Protein AF-A0A9N9KE37-F1 (afdb_monomer_lite)

Organism: NCBI:txid1348616

Secondary structure (DSSP, 8-state):
-HHHHHHHHHHHHHHHHHT-SHHHHHHHHHHHHHH-GGGGGGGHHHHHHHHHHHHHHHHS--TT-SS-----S------HHHHHHHHHHHHHHHHHTTTT-STHHHHHHHHHHHHHHH---HHHHHHHHHHHHHHHHS---S-S-HHHHHHHHHHGGGGGGSS-HHHHHHHHHHHHHHHH-GGGTTSHHHHHTHHHHHHHHT-S-HHHHHHHHHHHHHHS-S-HHHHHHIIIII---GGGTTS-THHHHHHHH-

Radius of gyration: 22.62 Å; chains: 1; bounding box: 58×34×72 Å

pLDDT: mean 82.01, std 14.4, range [28.33, 95.5]

Structure (mmCIF, N/CA/C/O backbone):
data_AF-A0A9N9KE37-F1
#
_entry.id   AF-A0A9N9KE37-F1
#
loop_
_atom_site.group_PDB
_atom_site.id
_atom_site.type_symbol
_atom_site.label_atom_id
_atom_site.label_alt_id
_atom_site.label_comp_id
_atom_site.label_asym_id
_atom_site.label_entity_id
_atom_site.label_seq_id
_atom_site.pdbx_PDB_ins_code
_atom_site.Cartn_x
_atom_site.Cartn_y
_atom_site.Cartn_z
_atom_site.occupancy
_atom_site.B_iso_or_equiv
_atom_site.auth_seq_id
_atom_site.auth_comp_id
_atom_site.auth_asym_id
_atom_site.auth_atom_id
_atom_site.pdbx_PDB_model_num
ATOM 1 N N . ILE A 1 1 ? -37.341 3.387 23.867 1.00 61.44 1 ILE A N 1
ATOM 2 C CA . ILE A 1 1 ? -36.258 3.224 22.863 1.00 61.44 1 ILE A CA 1
ATOM 3 C C . ILE A 1 1 ? -35.163 4.257 23.113 1.00 61.44 1 ILE A C 1
ATOM 5 O O . ILE A 1 1 ? -34.050 3.848 23.400 1.00 61.44 1 ILE A O 1
ATOM 9 N N . GLU A 1 2 ? -35.477 5.555 23.165 1.00 65.69 2 GLU A N 1
ATOM 10 C CA . GLU A 1 2 ? -34.488 6.617 23.452 1.00 65.69 2 GLU A CA 1
ATOM 11 C C . GLU A 1 2 ? -33.719 6.439 24.772 1.00 65.69 2 GLU A C 1
ATOM 13 O O . GLU A 1 2 ? -32.504 6.615 24.803 1.00 65.69 2 GLU A O 1
ATOM 18 N N . SER A 1 3 ? -34.382 6.010 25.854 1.00 72.19 3 SER A N 1
ATOM 19 C CA . SER A 1 3 ? -33.701 5.730 27.128 1.00 72.19 3 SER A CA 1
ATOM 20 C C . SER A 1 3 ? -32.689 4.586 27.021 1.00 72.19 3 SER A C 1
ATOM 22 O O . SER A 1 3 ? -31.648 4.638 27.664 1.00 72.19 3 SER A O 1
ATOM 24 N N . PHE A 1 4 ? -32.964 3.579 26.185 1.00 75.75 4 PHE A N 1
ATOM 25 C CA . PHE A 1 4 ? -32.043 2.466 25.956 1.00 75.75 4 PHE A CA 1
ATOM 26 C C . PHE A 1 4 ? -30.843 2.919 25.120 1.00 75.75 4 PHE A C 1
ATOM 28 O O . PHE A 1 4 ? -29.710 2.644 25.491 1.00 75.75 4 PHE A O 1
ATOM 35 N N . THR A 1 5 ? -31.071 3.699 24.057 1.00 74.69 5 THR A N 1
ATOM 36 C CA . THR A 1 5 ? -29.994 4.300 23.253 1.00 74.69 5 THR A CA 1
ATOM 37 C C . THR A 1 5 ? -29.091 5.202 24.095 1.00 74.69 5 THR A C 1
ATOM 39 O O . THR A 1 5 ? -27.874 5.159 23.945 1.00 74.69 5 THR A O 1
ATOM 42 N N . LYS A 1 6 ? -29.662 5.973 25.028 1.00 76.31 6 LYS A N 1
ATOM 43 C CA . LYS A 1 6 ? -28.891 6.814 25.951 1.00 76.31 6 LYS A CA 1
ATOM 44 C C . LYS A 1 6 ? -28.026 5.980 26.898 1.00 76.31 6 LYS A C 1
ATOM 46 O O . LYS A 1 6 ? -26.852 6.284 27.045 1.00 76.31 6 LYS A O 1
ATOM 51 N N . VAL A 1 7 ? -28.582 4.916 27.482 1.00 79.94 7 VAL A N 1
ATOM 52 C CA . VAL A 1 7 ? -27.834 3.989 28.350 1.00 79.94 7 VAL A CA 1
ATOM 53 C C . VAL A 1 7 ? -26.704 3.312 27.577 1.00 79.94 7 VAL A C 1
ATOM 55 O O . VAL A 1 7 ? -25.576 3.304 28.052 1.00 79.94 7 VAL A O 1
ATOM 58 N N . VAL A 1 8 ? -26.972 2.826 26.362 1.00 78.00 8 VAL A N 1
ATOM 59 C CA . VAL A 1 8 ? -25.958 2.230 25.478 1.00 78.00 8 VAL A CA 1
ATOM 60 C C . VAL A 1 8 ? -24.833 3.222 25.178 1.00 78.00 8 VAL A C 1
ATOM 62 O O . VAL A 1 8 ? -23.668 2.875 25.344 1.00 78.00 8 VAL A O 1
ATOM 65 N N . ASN A 1 9 ? -25.159 4.464 24.809 1.00 78.06 9 ASN A N 1
ATOM 66 C CA . ASN A 1 9 ? -24.163 5.507 24.555 1.00 78.06 9 ASN A CA 1
ATOM 67 C C . ASN A 1 9 ? -23.326 5.828 25.805 1.00 78.06 9 ASN A C 1
ATOM 69 O O . ASN A 1 9 ? -22.111 5.963 25.699 1.00 78.06 9 ASN A O 1
ATOM 73 N N . THR A 1 10 ? -23.944 5.900 26.989 1.00 79.25 10 THR A N 1
ATOM 74 C CA . THR A 1 10 ? -23.223 6.114 28.2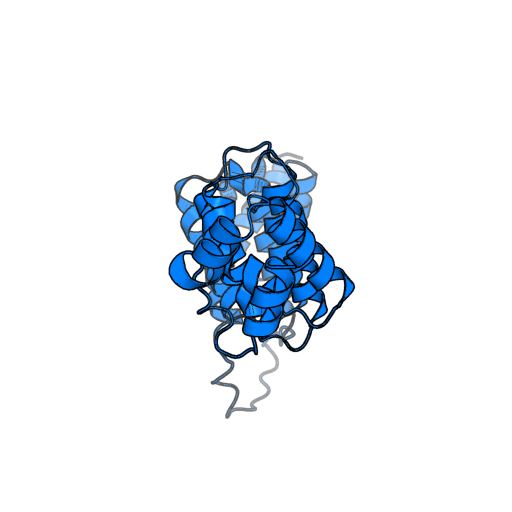54 1.00 79.25 10 THR A CA 1
ATOM 75 C C . THR A 1 10 ? -22.305 4.939 28.586 1.00 79.25 10 THR A C 1
ATOM 77 O O . THR A 1 10 ? -21.146 5.159 28.916 1.00 79.25 10 THR A O 1
ATOM 80 N N . THR A 1 11 ? -22.760 3.693 28.420 1.00 77.25 11 THR A N 1
ATOM 81 C CA . THR A 1 11 ? -21.925 2.499 28.639 1.00 77.25 11 THR A CA 1
ATOM 82 C C . THR A 1 11 ? -20.757 2.426 27.657 1.00 77.25 11 THR A C 1
ATOM 84 O O . THR A 1 11 ? -19.657 2.042 28.047 1.00 77.25 11 THR A O 1
ATOM 87 N N . ILE A 1 12 ? -20.963 2.814 26.395 1.00 77.38 12 ILE A N 1
ATOM 88 C CA . ILE A 1 12 ? -19.884 2.921 25.406 1.00 77.38 12 ILE A CA 1
ATOM 89 C C . ILE A 1 12 ? -18.874 3.979 25.851 1.00 77.38 12 ILE A C 1
ATOM 91 O O . ILE A 1 12 ? -17.682 3.694 25.888 1.00 77.38 12 ILE A O 1
ATOM 95 N N . GLN A 1 13 ? -19.338 5.169 26.233 1.00 79.12 13 GLN A N 1
ATOM 96 C CA . GLN A 1 13 ? -18.465 6.264 26.655 1.00 79.12 13 GLN A CA 1
ATOM 97 C C . GLN A 1 13 ? -17.641 5.895 27.894 1.00 79.12 13 GLN A C 1
ATOM 99 O O . GLN A 1 13 ? -16.423 6.060 27.901 1.00 79.12 13 GLN A O 1
ATOM 104 N N . GLU A 1 14 ? -18.286 5.329 28.914 1.00 76.12 14 GLU A N 1
ATOM 105 C CA . GLU A 1 14 ? -17.618 4.851 30.125 1.00 76.12 14 GLU A CA 1
ATOM 106 C C . GLU A 1 14 ? -16.655 3.698 29.821 1.00 76.12 14 GLU A C 1
ATOM 108 O O . GLU A 1 14 ? -15.564 3.645 30.383 1.00 76.12 14 GLU A O 1
ATOM 113 N N . GLY A 1 15 ? -17.020 2.784 28.921 1.00 73.75 15 GLY A N 1
ATOM 114 C CA . GLY A 1 15 ? -16.175 1.662 28.519 1.00 73.75 15 GLY A CA 1
ATOM 115 C C . GLY A 1 15 ? -14.927 2.090 27.742 1.00 73.75 15 GLY A C 1
ATOM 116 O O . GLY A 1 15 ? -13.841 1.564 27.991 1.00 73.75 15 GLY A O 1
ATOM 117 N N . LEU A 1 16 ? -15.063 3.075 26.849 1.00 75.38 16 LEU A N 1
ATOM 118 C CA . LEU A 1 16 ? -13.955 3.662 26.090 1.00 75.38 16 LEU A CA 1
ATOM 119 C C . LEU A 1 16 ? -13.007 4.453 26.998 1.00 75.38 16 LEU A C 1
ATOM 121 O O . LEU A 1 16 ? -11.794 4.284 26.902 1.00 75.38 16 LEU A O 1
ATOM 125 N N . GLN A 1 17 ? -13.543 5.258 27.921 1.00 74.56 17 GLN A N 1
ATOM 126 C CA . GLN A 1 17 ? -12.729 6.043 28.856 1.00 74.56 17 GLN A CA 1
ATOM 127 C C . GLN A 1 17 ? -12.021 5.167 29.894 1.00 74.56 17 GLN A C 1
ATOM 129 O O . GLN A 1 17 ? -10.833 5.348 30.155 1.00 74.56 17 GLN A O 1
ATOM 134 N N . ASN A 1 18 ? -12.725 4.186 30.464 1.00 73.00 18 ASN A N 1
ATOM 135 C CA . ASN A 1 18 ? -12.169 3.309 31.496 1.00 73.00 18 ASN A CA 1
ATOM 136 C C . ASN A 1 18 ? -11.340 2.152 30.923 1.00 73.00 18 ASN A C 1
ATOM 138 O O . ASN A 1 18 ? -10.729 1.407 31.689 1.00 73.00 18 ASN A O 1
ATOM 142 N N . MET A 1 19 ? -11.309 1.987 29.594 1.00 67.50 19 MET A N 1
ATOM 143 C CA . MET A 1 19 ? -10.567 0.933 28.891 1.00 67.50 19 MET A CA 1
ATOM 144 C C . MET A 1 19 ? -10.890 -0.475 29.415 1.00 67.50 19 MET A C 1
ATOM 146 O O . MET A 1 19 ? -10.035 -1.361 29.428 1.00 67.50 19 MET A O 1
ATOM 150 N N . ASN A 1 20 ? -12.126 -0.681 29.872 1.00 71.44 20 ASN A N 1
ATOM 151 C CA . ASN A 1 20 ? -12.561 -1.926 30.489 1.00 71.44 20 ASN A CA 1
ATOM 152 C C . ASN A 1 20 ? -13.491 -2.684 29.540 1.00 71.44 20 ASN A C 1
ATOM 154 O O . ASN A 1 20 ? -14.377 -2.095 28.927 1.00 71.44 20 ASN A O 1
ATOM 158 N N . ASN A 1 21 ? -13.286 -3.998 29.418 1.00 73.19 21 ASN A N 1
ATOM 159 C CA . ASN A 1 21 ? -14.055 -4.876 28.530 1.00 73.19 21 ASN A CA 1
ATOM 160 C C . ASN A 1 21 ? -14.197 -4.336 27.085 1.00 73.19 21 ASN A C 1
ATOM 162 O O . ASN A 1 21 ? -15.282 -4.336 26.499 1.00 73.19 21 ASN A O 1
ATOM 166 N N . LEU A 1 22 ? -13.080 -3.865 26.512 1.00 75.62 22 LEU A N 1
ATOM 167 C CA . LEU A 1 22 ? -13.030 -3.236 25.186 1.00 75.62 22 LEU A CA 1
ATOM 168 C C . LEU A 1 22 ? -13.686 -4.077 24.080 1.00 75.62 22 LEU A C 1
ATOM 170 O O . LEU A 1 22 ? -14.304 -3.515 23.186 1.00 75.62 22 LEU A O 1
ATOM 174 N N . TYR A 1 23 ? -13.623 -5.407 24.149 1.00 76.50 23 TYR A N 1
ATOM 175 C CA . TYR A 1 23 ? -14.285 -6.283 23.183 1.00 76.50 23 TYR A CA 1
ATOM 176 C C . TYR A 1 23 ? -15.808 -6.140 23.205 1.00 76.50 23 TYR A C 1
ATOM 178 O O . TYR A 1 23 ? -16.423 -5.975 22.151 1.00 76.50 23 TYR A O 1
ATOM 186 N N . ALA A 1 24 ? -16.427 -6.143 24.390 1.00 74.25 24 ALA A N 1
ATOM 187 C CA . ALA A 1 24 ? -17.868 -5.942 24.509 1.00 74.25 24 ALA A CA 1
ATOM 188 C C . ALA A 1 24 ? -18.274 -4.539 24.038 1.00 74.25 24 ALA A C 1
ATOM 190 O O . ALA A 1 24 ? -19.275 -4.393 23.337 1.00 74.25 24 ALA A O 1
ATOM 191 N N . VAL A 1 25 ? -17.464 -3.526 24.361 1.00 79.00 25 VAL A N 1
ATOM 192 C CA . VAL A 1 25 ? -17.678 -2.140 23.919 1.00 79.00 25 VAL A CA 1
ATOM 193 C C . VAL A 1 25 ? -17.579 -2.030 22.395 1.00 79.00 25 VAL A C 1
ATOM 195 O O . VAL A 1 25 ? -18.468 -1.454 21.776 1.00 79.00 25 VAL A O 1
ATOM 198 N N . MET A 1 26 ? -16.567 -2.636 21.767 1.00 77.69 26 MET A N 1
ATOM 199 C CA . MET A 1 26 ? -16.399 -2.648 20.307 1.00 77.69 26 MET A CA 1
ATOM 200 C C . MET A 1 26 ? -17.511 -3.420 19.594 1.00 77.69 26 MET A C 1
ATOM 202 O O . MET A 1 26 ? -18.003 -2.970 18.560 1.00 77.69 26 MET A O 1
ATOM 206 N N . MET A 1 27 ? -17.961 -4.549 20.146 1.00 75.25 27 MET A N 1
ATOM 207 C CA . MET A 1 27 ? -19.087 -5.308 19.591 1.00 75.25 27 MET A CA 1
ATOM 208 C C . MET A 1 27 ? -20.399 -4.527 19.679 1.00 75.25 27 MET A C 1
ATOM 210 O O . MET A 1 27 ? -21.170 -4.500 18.718 1.00 75.25 27 MET A O 1
ATOM 214 N N . LEU A 1 28 ? -20.633 -3.843 20.800 1.00 77.00 28 LEU A N 1
ATOM 215 C CA . LEU A 1 28 ? -21.785 -2.965 20.972 1.00 77.00 28 LEU A CA 1
ATOM 216 C C . LEU A 1 28 ? -21.724 -1.787 19.993 1.00 77.00 28 LEU A C 1
ATOM 218 O O . LEU A 1 28 ? -22.711 -1.490 19.328 1.00 77.00 28 LEU A O 1
ATOM 222 N N . LEU A 1 29 ? -20.552 -1.176 19.830 1.00 76.69 29 LEU A N 1
ATOM 223 C CA . LEU A 1 29 ? -20.319 -0.078 18.896 1.00 76.69 29 LEU A CA 1
ATOM 224 C C . LEU A 1 29 ? -20.520 -0.516 17.434 1.00 76.69 29 LEU A C 1
ATOM 226 O O . LEU A 1 29 ? -21.142 0.201 16.653 1.00 76.69 29 LEU A O 1
ATOM 230 N N . LYS A 1 30 ? -20.087 -1.728 17.070 1.00 77.38 30 LYS A N 1
ATOM 231 C CA . LYS A 1 30 ? -20.339 -2.334 15.752 1.00 77.38 30 LYS A CA 1
ATOM 232 C C . LYS A 1 30 ? -21.830 -2.578 15.504 1.00 77.38 30 LYS A C 1
ATOM 234 O O . LYS A 1 30 ? -22.309 -2.321 14.401 1.00 77.38 30 LYS A O 1
ATOM 239 N N . ALA A 1 31 ? -22.572 -3.024 16.518 1.00 76.88 31 ALA A N 1
ATOM 240 C CA . ALA A 1 31 ? -24.025 -3.189 16.436 1.00 76.88 31 ALA A CA 1
ATOM 241 C C . ALA A 1 31 ? -24.768 -1.842 16.350 1.00 76.88 31 ALA A C 1
ATOM 243 O O . ALA A 1 31 ? -25.756 -1.719 15.630 1.00 76.88 31 ALA A O 1
ATOM 244 N N . VAL A 1 32 ? -24.282 -0.807 17.041 1.00 74.25 32 VAL A N 1
ATOM 245 C CA . VAL A 1 32 ? -24.821 0.557 16.918 1.00 74.25 32 VAL A CA 1
ATOM 246 C C . VAL A 1 32 ? -24.507 1.140 15.537 1.00 74.25 32 VAL A C 1
ATOM 248 O O . VAL A 1 32 ? -25.372 1.792 14.961 1.00 74.25 32 VAL A O 1
ATOM 251 N N . CYS A 1 33 ? -23.334 0.846 14.963 1.00 70.94 33 CYS A N 1
ATOM 252 C CA . CYS A 1 33 ? -22.952 1.257 13.606 1.00 70.94 33 CYS A CA 1
ATOM 253 C C . CYS A 1 33 ? -23.934 0.758 12.549 1.00 70.94 33 CYS A C 1
ATOM 255 O O . CYS A 1 33 ? -24.387 1.528 11.703 1.00 70.94 33 CYS A O 1
ATOM 257 N N . SER A 1 34 ? -24.280 -0.532 12.609 1.00 73.00 34 SER A N 1
ATOM 258 C CA . SER A 1 34 ? -25.181 -1.145 11.632 1.00 73.00 34 SER A CA 1
ATOM 259 C C . SER A 1 34 ? -26.613 -0.619 11.737 1.00 73.00 34 SER A C 1
ATOM 261 O O . SER A 1 34 ? -27.328 -0.619 10.738 1.00 73.00 34 SER A O 1
ATOM 263 N N . ALA A 1 35 ? -27.024 -0.143 12.916 1.00 70.88 35 ALA A N 1
ATOM 264 C CA . ALA A 1 35 ? -28.355 0.409 13.147 1.00 70.88 35 ALA A CA 1
ATOM 265 C C . ALA A 1 35 ? -28.446 1.925 12.885 1.00 70.88 35 ALA A C 1
ATOM 267 O O . ALA A 1 35 ? -29.422 2.386 12.295 1.00 70.88 35 ALA A O 1
ATOM 268 N N . ILE A 1 36 ? -27.466 2.717 13.343 1.00 71.44 36 ILE A N 1
ATOM 269 C CA . ILE A 1 36 ? -27.466 4.189 13.271 1.00 71.44 36 ILE A CA 1
ATOM 270 C C . ILE A 1 36 ? -26.041 4.697 12.974 1.00 71.44 36 ILE A C 1
ATOM 272 O O . ILE A 1 36 ? -25.294 5.048 13.893 1.00 71.44 36 ILE A O 1
ATOM 276 N N . PRO A 1 37 ? -25.667 4.832 11.689 1.00 66.06 37 PRO A N 1
ATOM 277 C CA . PRO A 1 37 ? -24.292 5.146 11.305 1.00 66.06 37 PRO A CA 1
ATOM 278 C C . PRO A 1 37 ? -23.756 6.502 11.805 1.00 66.06 37 PRO A C 1
ATOM 280 O O . PRO A 1 37 ? -22.543 6.653 11.899 1.00 66.06 37 PRO A O 1
ATOM 283 N N . ARG A 1 38 ? -24.619 7.489 12.100 1.00 65.25 38 ARG A N 1
ATOM 284 C CA . ARG A 1 38 ? -24.224 8.851 12.536 1.00 65.25 38 ARG A CA 1
ATOM 285 C C . ARG A 1 38 ? -23.877 8.976 14.025 1.00 65.25 38 ARG A C 1
ATOM 287 O O . ARG A 1 38 ? -23.282 9.960 14.430 1.00 65.25 38 ARG A O 1
ATOM 294 N N . ASN A 1 39 ? -24.264 8.014 14.862 1.00 69.38 39 ASN A N 1
ATOM 295 C CA . ASN A 1 39 ? -24.042 8.108 16.315 1.00 69.38 39 ASN A CA 1
ATOM 296 C C . ASN A 1 39 ? -22.574 7.823 16.705 1.00 69.38 39 ASN A C 1
ATOM 298 O O . ASN A 1 39 ? -22.178 8.037 17.842 1.00 69.38 39 ASN A O 1
ATOM 302 N N . ILE A 1 40 ? -21.762 7.329 15.766 1.00 70.25 40 ILE A N 1
ATOM 303 C CA . ILE A 1 40 ? -20.360 6.971 16.015 1.00 70.25 40 ILE A CA 1
ATOM 304 C C . ILE A 1 40 ? -19.440 8.185 15.958 1.00 70.25 40 ILE A C 1
ATOM 306 O O . ILE A 1 40 ? -18.406 8.173 16.618 1.00 70.25 40 ILE A O 1
ATOM 310 N N . ASP A 1 41 ? -19.841 9.247 15.259 1.00 74.56 41 ASP A N 1
ATOM 311 C CA . ASP A 1 41 ? -19.023 10.445 15.050 1.00 74.56 41 ASP A CA 1
ATOM 312 C C . ASP A 1 41 ? -18.594 11.081 16.384 1.00 74.56 41 ASP A C 1
ATOM 314 O O . ASP A 1 41 ? -17.465 11.545 16.522 1.00 74.56 41 ASP A O 1
ATOM 318 N N . SER A 1 42 ? -19.460 11.015 17.404 1.00 77.50 42 SER A N 1
ATOM 319 C CA . SER A 1 42 ? -19.177 11.503 18.760 1.00 77.50 42 SER A CA 1
ATOM 320 C C . SER A 1 42 ? -18.166 10.664 19.543 1.00 77.50 42 SER A C 1
ATOM 322 O O . SER A 1 42 ? -17.642 11.165 20.527 1.00 77.50 42 SER A O 1
ATOM 324 N N . PHE A 1 43 ? -17.906 9.421 19.129 1.00 77.25 43 PHE A N 1
ATOM 325 C CA . PHE A 1 43 ? -16.984 8.490 19.791 1.00 77.25 43 PHE A CA 1
ATOM 326 C C . PHE A 1 43 ? -15.670 8.298 19.016 1.00 77.25 43 PHE A C 1
ATOM 328 O O . PHE A 1 43 ? -14.805 7.529 19.435 1.00 77.25 43 PHE A O 1
ATOM 335 N N . MET A 1 44 ? -15.512 8.941 17.853 1.00 79.81 44 MET A N 1
ATOM 336 C CA . MET A 1 44 ? -14.372 8.713 16.956 1.00 79.81 44 MET A CA 1
ATOM 337 C C . MET A 1 44 ? -13.030 9.072 17.590 1.00 79.81 44 MET A C 1
ATOM 339 O O . MET A 1 44 ? -12.049 8.361 17.377 1.00 79.81 44 MET A O 1
ATOM 343 N N . ALA A 1 45 ? -12.981 10.146 18.380 1.00 82.62 45 ALA A N 1
ATOM 344 C CA . ALA A 1 45 ? -11.761 10.556 19.066 1.00 82.62 45 ALA A CA 1
ATOM 345 C C . ALA A 1 45 ? -11.323 9.496 20.088 1.00 82.62 45 ALA A C 1
ATOM 347 O O . ALA A 1 45 ? -10.156 9.107 20.123 1.00 82.62 45 ALA A O 1
ATOM 348 N N . GLU A 1 46 ? -12.265 8.968 20.865 1.00 80.88 46 GLU A N 1
ATOM 349 C CA . GLU A 1 46 ? -12.021 7.927 21.858 1.00 80.88 46 GLU A CA 1
ATOM 350 C C . GLU A 1 46 ? -11.631 6.598 21.206 1.00 80.88 46 GLU A C 1
ATOM 352 O O . GLU A 1 46 ? -10.716 5.927 21.679 1.00 80.88 46 GLU A O 1
ATOM 357 N N . ILE A 1 47 ? -12.267 6.221 20.092 1.00 82.38 47 ILE A N 1
ATOM 358 C CA . ILE A 1 47 ? -11.892 5.010 19.347 1.00 82.38 47 ILE A CA 1
ATOM 359 C C . ILE A 1 47 ? -10.463 5.141 18.811 1.00 82.38 47 ILE A C 1
ATOM 361 O O . ILE A 1 47 ? -9.703 4.178 18.877 1.00 82.38 47 ILE A O 1
ATOM 365 N N . ILE A 1 48 ? -10.061 6.316 18.320 1.00 84.69 48 ILE A N 1
ATOM 366 C CA . ILE A 1 48 ? -8.692 6.541 17.834 1.00 84.69 48 ILE A CA 1
ATOM 367 C C . ILE A 1 48 ? -7.685 6.475 18.985 1.00 84.69 48 ILE A C 1
ATOM 369 O O . ILE A 1 48 ? -6.655 5.829 18.827 1.00 84.69 48 ILE A O 1
ATOM 373 N N . GLN A 1 49 ? -8.008 7.002 20.169 1.00 85.06 49 GLN A N 1
ATOM 374 C CA . GLN A 1 49 ? -7.170 6.813 21.364 1.00 85.06 49 GLN A CA 1
ATOM 375 C C . GLN A 1 49 ? -7.041 5.334 21.759 1.00 85.06 49 GLN A C 1
ATOM 377 O O . GLN A 1 49 ? -5.963 4.878 22.147 1.00 85.06 49 GLN A O 1
ATOM 382 N N . VAL A 1 50 ? -8.122 4.554 21.637 1.00 84.50 50 VAL A N 1
ATOM 383 C CA . VAL A 1 50 ? -8.075 3.096 21.829 1.00 84.50 50 VAL A CA 1
ATOM 384 C C . VAL A 1 50 ? -7.163 2.447 20.785 1.00 84.50 50 VAL A C 1
ATOM 386 O O . VAL A 1 50 ? -6.334 1.618 21.152 1.00 84.50 50 VAL A O 1
ATOM 389 N N . VAL A 1 51 ? -7.260 2.839 19.510 1.00 86.31 51 VAL A N 1
ATOM 390 C CA . VAL A 1 51 ? -6.381 2.348 18.433 1.00 86.31 51 VAL A CA 1
ATOM 391 C C . VAL A 1 51 ? -4.922 2.683 18.723 1.00 86.31 51 VAL A C 1
ATOM 393 O O . VAL A 1 51 ? -4.082 1.794 18.624 1.00 86.31 51 VAL A O 1
ATOM 396 N N . GLU A 1 52 ? -4.601 3.913 19.119 1.00 87.50 52 GLU A N 1
ATOM 397 C CA . GLU A 1 52 ? -3.238 4.328 19.473 1.00 87.50 52 GLU A CA 1
ATOM 398 C C . GLU A 1 52 ? -2.684 3.497 20.633 1.00 87.50 52 GLU A C 1
ATOM 400 O O . GLU A 1 52 ? -1.552 3.005 20.584 1.00 87.50 52 GLU A O 1
ATOM 405 N N . LYS A 1 53 ? -3.487 3.294 21.680 1.00 86.25 53 LYS A N 1
ATOM 406 C CA . LYS A 1 53 ? -3.083 2.501 22.842 1.00 86.25 53 LYS A CA 1
ATOM 407 C C . LYS A 1 53 ? -2.872 1.032 22.478 1.00 86.25 53 LYS A C 1
ATOM 409 O O . LYS A 1 53 ? -1.814 0.486 22.778 1.00 86.25 53 LYS A O 1
ATOM 414 N N . LEU A 1 54 ? -3.830 0.414 21.785 1.00 84.00 54 LEU A N 1
ATOM 415 C CA . LEU A 1 54 ? -3.735 -0.982 21.351 1.00 84.00 54 LEU A CA 1
ATOM 416 C C . LEU A 1 54 ? -2.598 -1.194 20.351 1.00 84.00 54 LEU A C 1
ATOM 418 O O . LEU A 1 54 ? -1.912 -2.206 20.429 1.00 84.00 54 LEU A O 1
ATOM 422 N N . THR A 1 55 ? -2.345 -0.232 19.464 1.00 85.69 55 THR A N 1
ATOM 423 C CA . THR A 1 55 ? -1.192 -0.257 18.555 1.00 85.69 55 THR A CA 1
ATOM 424 C C . THR A 1 55 ? 0.106 -0.315 19.354 1.00 85.69 55 THR A C 1
ATOM 426 O O . THR A 1 55 ? 0.945 -1.180 19.114 1.00 85.69 55 THR A O 1
ATOM 429 N N . ASN A 1 56 ? 0.255 0.540 20.368 1.00 85.88 56 ASN A N 1
ATOM 430 C CA . ASN A 1 56 ? 1.425 0.507 21.240 1.00 85.88 56 ASN A CA 1
ATOM 431 C C . ASN A 1 56 ? 1.539 -0.802 22.032 1.00 85.88 56 ASN A C 1
ATOM 433 O O . ASN A 1 56 ? 2.648 -1.290 22.229 1.00 85.88 56 ASN A O 1
ATOM 437 N N . ASP A 1 57 ? 0.430 -1.372 22.494 1.00 84.31 57 ASP A N 1
ATOM 438 C CA . ASP A 1 57 ? 0.445 -2.590 23.308 1.00 84.31 57 ASP A CA 1
ATOM 439 C C . ASP A 1 57 ? 0.708 -3.856 22.477 1.00 84.31 57 ASP A C 1
ATOM 441 O O . ASP A 1 57 ? 1.430 -4.735 22.939 1.00 84.31 57 ASP A O 1
ATOM 445 N N . VAL A 1 58 ? 0.207 -3.928 21.239 1.00 81.94 58 VAL A N 1
ATOM 446 C CA . VAL A 1 58 ? 0.478 -5.031 20.296 1.00 81.94 58 VAL A CA 1
ATOM 447 C C . VAL A 1 58 ? 1.910 -4.968 19.754 1.00 81.94 58 VAL A C 1
ATOM 449 O O . VAL A 1 58 ? 2.532 -6.004 19.527 1.00 81.94 58 VAL A O 1
ATOM 452 N N . LEU A 1 59 ? 2.458 -3.764 19.556 1.00 82.75 59 LEU A N 1
ATOM 453 C CA . LEU A 1 59 ? 3.805 -3.577 19.007 1.00 82.75 59 LEU A CA 1
ATOM 454 C C . LEU A 1 59 ? 4.922 -3.601 20.055 1.00 82.75 59 LEU A C 1
ATOM 456 O O . LEU A 1 59 ? 6.087 -3.780 19.691 1.00 82.75 59 LEU A O 1
ATOM 460 N N . LYS A 1 60 ? 4.614 -3.412 21.344 1.00 80.31 60 LYS A N 1
ATOM 461 C CA . LYS A 1 60 ? 5.598 -3.626 22.410 1.00 80.31 60 LYS A CA 1
ATOM 462 C C . LYS A 1 60 ? 5.929 -5.118 22.447 1.00 80.31 60 LYS A C 1
ATOM 464 O O . LYS A 1 60 ? 5.048 -5.924 22.744 1.00 80.31 60 LYS A O 1
ATOM 469 N N . PRO A 1 61 ? 7.186 -5.516 22.186 1.00 55.94 61 PRO A N 1
ATOM 470 C CA . PRO A 1 61 ? 7.565 -6.900 22.389 1.00 55.94 61 PRO A CA 1
ATOM 471 C C . PRO A 1 61 ? 7.320 -7.238 23.863 1.00 55.94 61 PRO A C 1
ATOM 473 O O . PRO A 1 61 ? 7.630 -6.430 24.740 1.00 55.94 61 PRO A O 1
ATOM 476 N N . LEU A 1 62 ? 6.759 -8.420 24.124 1.00 52.44 62 LEU A N 1
ATOM 477 C CA . LEU A 1 62 ? 6.608 -9.033 25.448 1.00 52.44 62 LEU A CA 1
ATOM 478 C C . LEU A 1 62 ? 7.991 -9.240 26.108 1.00 52.44 62 LEU A C 1
ATOM 480 O O . LEU A 1 62 ? 8.436 -10.361 26.315 1.00 52.44 62 LEU A O 1
ATOM 484 N N . GLN A 1 63 ? 8.712 -8.167 26.429 1.00 39.91 63 GLN A N 1
ATOM 485 C CA . GLN A 1 63 ? 10.008 -8.209 27.111 1.00 39.91 63 GLN A CA 1
ATOM 486 C C . GLN A 1 63 ? 9.863 -8.380 28.630 1.00 39.91 63 GLN A C 1
ATOM 488 O O . GLN A 1 63 ? 10.862 -8.543 29.316 1.00 39.91 63 GLN A O 1
ATOM 493 N N . ASN A 1 64 ? 8.632 -8.449 29.151 1.00 36.28 64 ASN A N 1
ATOM 494 C CA . ASN A 1 64 ? 8.354 -8.682 30.571 1.00 36.28 64 ASN A CA 1
ATOM 495 C C . ASN A 1 64 ? 7.631 -10.018 30.832 1.00 36.28 64 ASN A C 1
ATOM 497 O O . ASN A 1 64 ? 6.834 -10.118 31.759 1.00 36.28 64 ASN A O 1
ATOM 501 N N . ALA A 1 65 ? 7.903 -11.056 30.033 1.00 39.31 65 ALA A N 1
ATOM 502 C CA . ALA A 1 65 ? 7.471 -12.430 30.324 1.00 39.31 65 ALA A CA 1
ATOM 503 C C . ALA A 1 65 ? 8.571 -13.272 31.004 1.00 39.31 65 ALA A C 1
ATOM 505 O O . ALA A 1 65 ? 8.570 -14.499 30.926 1.00 39.31 65 ALA A O 1
ATOM 506 N N . SER A 1 66 ? 9.512 -12.627 31.695 1.00 37.91 66 SER A N 1
ATOM 507 C CA . SER A 1 66 ? 10.432 -13.286 32.619 1.00 37.91 66 SER A CA 1
ATOM 508 C C . SER A 1 66 ? 10.135 -12.841 34.049 1.00 37.91 66 SER A C 1
ATOM 510 O O . SER A 1 66 ? 10.189 -11.657 34.370 1.00 37.91 66 SER A O 1
ATOM 512 N N . THR A 1 67 ? 9.850 -13.840 34.890 1.00 35.09 67 THR A N 1
ATOM 513 C CA . THR A 1 67 ? 9.749 -13.816 36.360 1.00 35.09 67 THR A CA 1
ATOM 514 C C . THR A 1 67 ? 8.553 -13.085 36.978 1.00 35.09 67 THR A C 1
ATOM 516 O O . THR A 1 67 ? 8.657 -11.945 37.409 1.00 35.09 67 THR A O 1
ATOM 519 N N . ASN A 1 68 ? 7.420 -13.790 37.095 1.00 28.33 68 ASN A N 1
ATOM 520 C CA . ASN A 1 68 ? 6.820 -14.139 38.394 1.00 28.33 68 ASN A CA 1
ATOM 521 C C . ASN A 1 68 ? 5.521 -14.931 38.185 1.00 28.33 68 ASN A C 1
ATOM 523 O O . ASN A 1 68 ? 4.442 -14.373 38.007 1.00 28.33 68 ASN A O 1
ATOM 527 N N . ILE A 1 69 ? 5.638 -16.260 38.236 1.00 36.53 69 ILE A N 1
ATOM 528 C CA . ILE A 1 69 ? 4.496 -17.152 38.435 1.00 36.53 69 ILE A CA 1
ATOM 529 C C . ILE A 1 69 ? 4.080 -17.001 39.900 1.00 36.53 69 ILE A C 1
ATOM 531 O O . ILE A 1 69 ? 4.654 -17.623 40.789 1.00 36.53 69 ILE A O 1
ATOM 535 N N . ILE A 1 70 ? 3.086 -16.155 40.148 1.00 31.61 70 ILE A N 1
ATOM 536 C CA . ILE A 1 70 ? 2.219 -16.257 41.321 1.00 31.61 70 ILE A CA 1
ATOM 537 C C . ILE A 1 70 ? 0.797 -16.317 40.758 1.00 31.61 70 ILE A C 1
ATOM 539 O O . ILE A 1 70 ? 0.350 -15.333 40.168 1.00 31.61 70 ILE A O 1
ATOM 543 N N . PRO A 1 71 ? 0.079 -17.447 40.877 1.00 35.53 71 PRO A N 1
ATOM 544 C CA . PRO A 1 71 ? -1.301 -17.527 40.431 1.00 35.53 71 PRO A CA 1
ATOM 545 C C . PRO A 1 71 ? -2.183 -16.790 41.444 1.00 35.53 71 PRO A C 1
ATOM 547 O O . PRO A 1 71 ? -2.657 -17.369 42.419 1.00 35.53 71 PRO A O 1
ATOM 550 N N . THR A 1 72 ? -2.395 -15.490 41.242 1.00 30.59 72 THR A N 1
ATOM 551 C CA . THR A 1 72 ? -3.496 -14.771 41.885 1.00 30.59 72 THR A CA 1
ATOM 552 C C . THR A 1 72 ? -4.763 -14.985 41.056 1.00 30.59 72 THR A C 1
ATOM 554 O O . THR A 1 72 ? -4.864 -14.601 39.895 1.00 30.59 72 THR A O 1
ATOM 557 N N . LEU A 1 73 ? -5.739 -15.640 41.682 1.00 39.62 73 LEU A N 1
ATOM 558 C CA . LEU A 1 73 ? -7.035 -16.091 41.156 1.00 39.62 73 LEU A CA 1
ATOM 559 C C . LEU A 1 73 ? -8.012 -14.971 40.723 1.00 39.62 73 LEU A C 1
ATOM 561 O O . LEU A 1 73 ? -9.213 -15.187 40.749 1.00 39.62 73 LEU A O 1
ATOM 565 N N . ASN A 1 74 ? -7.543 -13.785 40.322 1.00 36.00 74 ASN A N 1
ATOM 566 C CA . ASN A 1 74 ? -8.402 -12.664 39.905 1.00 36.00 74 ASN A CA 1
ATOM 567 C C . ASN A 1 74 ? -7.719 -11.736 38.881 1.00 36.00 74 ASN A C 1
ATOM 569 O O . ASN A 1 74 ? -7.736 -10.514 39.006 1.00 36.00 74 ASN A O 1
ATOM 573 N N . GLY A 1 75 ? -7.108 -12.311 37.849 1.00 33.84 75 GLY A N 1
ATOM 574 C CA . GLY A 1 75 ? -6.660 -11.568 36.674 1.00 33.84 75 GLY A CA 1
ATOM 575 C C . GLY A 1 75 ? -7.142 -12.302 35.440 1.00 33.84 75 GLY A C 1
ATOM 576 O O . GLY A 1 75 ? -6.716 -13.427 35.204 1.00 33.84 75 GLY A O 1
ATOM 577 N N . SER A 1 76 ? -8.059 -11.706 34.681 1.00 37.69 76 SER A N 1
ATOM 578 C CA . SER A 1 76 ? -8.468 -12.227 33.380 1.00 37.69 76 SER A CA 1
ATOM 579 C C . SER A 1 76 ? -7.222 -12.403 32.512 1.00 37.69 76 SER A C 1
ATOM 581 O O . SER A 1 76 ? -6.682 -11.420 32.004 1.00 37.69 76 SER A O 1
ATOM 583 N N . THR A 1 77 ? -6.759 -13.641 32.356 1.00 40.84 77 THR A N 1
ATOM 584 C CA . THR A 1 77 ? -5.816 -14.048 31.317 1.00 40.84 77 THR A CA 1
ATOM 585 C C . THR A 1 77 ? -6.517 -13.841 29.981 1.00 40.84 77 THR A C 1
ATOM 587 O O . THR A 1 77 ? -7.128 -14.751 29.426 1.00 40.84 77 THR A O 1
ATOM 590 N N . GLN A 1 78 ? -6.525 -12.594 29.507 1.00 52.75 78 GLN A N 1
ATOM 591 C CA . GLN A 1 78 ? -6.999 -12.276 28.172 1.00 52.75 78 GLN A CA 1
ATOM 592 C C . GLN A 1 78 ? -6.097 -13.033 27.190 1.00 52.75 78 GLN A C 1
ATOM 594 O O . GLN A 1 78 ? -4.872 -12.950 27.320 1.00 52.75 78 GLN A O 1
ATOM 599 N N . PRO A 1 79 ? -6.668 -13.831 26.271 1.00 53.06 79 PRO A N 1
ATOM 600 C CA . PRO A 1 79 ? -5.871 -14.570 25.306 1.00 53.06 79 PRO A CA 1
ATOM 601 C C . PRO A 1 79 ? -5.022 -13.589 24.481 1.00 53.06 79 PRO A C 1
ATOM 603 O O . PRO A 1 79 ? -5.453 -12.452 24.277 1.00 53.06 79 PRO A O 1
ATOM 606 N N . PRO A 1 80 ? -3.834 -13.996 24.001 1.00 53.19 80 PRO A N 1
ATOM 607 C CA . PRO A 1 80 ? -2.951 -13.130 23.210 1.00 53.19 80 PRO A CA 1
ATOM 608 C C . PRO A 1 80 ? -3.663 -12.497 21.996 1.00 53.19 80 PRO A C 1
ATOM 610 O O . PRO A 1 80 ? -3.376 -11.356 21.647 1.00 53.19 80 PRO A O 1
ATOM 613 N N . ASP A 1 81 ? -4.677 -13.172 21.450 1.00 65.38 81 ASP A N 1
ATOM 614 C CA . ASP A 1 81 ? -5.481 -12.721 20.304 1.00 65.38 81 ASP A CA 1
ATOM 615 C C . ASP A 1 81 ? -6.577 -11.696 20.667 1.00 65.38 81 ASP A C 1
ATOM 617 O O . ASP A 1 81 ? -7.237 -11.119 19.796 1.00 65.38 81 ASP A O 1
ATOM 621 N N . TYR A 1 82 ? -6.810 -11.439 21.959 1.00 79.12 82 TYR A N 1
ATOM 622 C CA . TYR A 1 82 ? -7.849 -10.513 22.414 1.00 79.12 82 TYR A CA 1
ATOM 623 C C . TYR A 1 82 ? -7.547 -9.075 21.978 1.00 79.12 82 TYR A C 1
ATOM 625 O O . TYR A 1 82 ? -8.394 -8.419 21.380 1.00 79.12 82 TYR A O 1
ATOM 633 N N . ASN A 1 83 ? -6.328 -8.585 22.215 1.00 80.25 83 ASN A N 1
ATOM 634 C CA . ASN A 1 83 ? -5.973 -7.208 21.862 1.00 80.25 83 ASN A CA 1
ATOM 635 C C . ASN A 1 83 ? -5.932 -7.001 20.344 1.00 80.25 83 ASN A C 1
ATOM 637 O O . ASN A 1 83 ? -6.416 -5.978 19.861 1.00 80.25 83 ASN A O 1
ATOM 641 N N . THR A 1 84 ? -5.434 -7.985 19.589 1.00 84.31 84 THR A N 1
ATOM 642 C CA . THR A 1 84 ? -5.421 -7.942 18.121 1.00 84.31 84 THR A CA 1
ATOM 643 C C . THR A 1 84 ? -6.835 -7.939 17.545 1.00 84.31 84 THR A C 1
ATOM 645 O O . THR A 1 84 ? -7.143 -7.106 16.696 1.00 84.31 84 THR A O 1
ATOM 648 N N . SER A 1 85 ? -7.731 -8.805 18.025 1.00 84.62 85 SER A N 1
ATOM 649 C CA . SER A 1 85 ? -9.116 -8.855 17.528 1.00 84.62 85 SER A CA 1
ATOM 650 C C . SER A 1 85 ? -9.901 -7.576 17.838 1.00 84.62 85 SER A C 1
ATOM 652 O O . SER A 1 85 ? -10.640 -7.074 16.986 1.00 84.62 85 SER A O 1
ATOM 654 N N . VAL A 1 86 ? -9.705 -6.992 19.025 1.00 84.81 86 VAL A N 1
ATOM 655 C CA . VAL A 1 86 ? -10.274 -5.683 19.384 1.00 84.81 86 VAL A CA 1
ATOM 656 C C . VAL A 1 86 ? -9.698 -4.578 18.498 1.00 84.81 86 VAL A C 1
ATOM 658 O O . VAL A 1 86 ? -10.461 -3.746 18.004 1.00 84.81 86 VAL A O 1
ATOM 661 N N . LEU A 1 87 ? -8.387 -4.590 18.242 1.00 87.69 87 LEU A N 1
ATOM 662 C CA . LEU A 1 87 ? -7.730 -3.634 17.352 1.00 87.69 87 LEU A CA 1
ATOM 663 C C . LEU A 1 87 ? -8.284 -3.731 15.926 1.00 87.69 87 LEU A C 1
ATOM 665 O O . LEU A 1 87 ? -8.662 -2.710 15.363 1.00 87.69 87 LEU A O 1
ATOM 669 N N . ILE A 1 88 ? -8.416 -4.935 15.365 1.00 89.81 88 ILE A N 1
ATOM 670 C CA . ILE A 1 88 ? -9.012 -5.167 14.039 1.00 89.81 88 ILE A CA 1
ATOM 671 C C . ILE A 1 88 ? -10.416 -4.556 13.961 1.00 89.81 88 ILE A C 1
ATOM 673 O O . ILE A 1 88 ? -10.727 -3.837 13.009 1.00 89.81 88 ILE A O 1
ATOM 677 N N . MET A 1 89 ? -11.259 -4.789 14.972 1.00 85.69 89 MET A N 1
ATOM 678 C CA . MET A 1 89 ? -12.602 -4.203 15.015 1.00 85.69 89 MET A CA 1
ATOM 679 C C . MET A 1 89 ? -12.568 -2.674 15.091 1.00 85.69 89 MET A C 1
ATOM 681 O O . MET A 1 89 ? -13.320 -2.015 14.370 1.00 85.69 89 MET A O 1
ATOM 685 N N . ALA A 1 90 ? -11.687 -2.108 15.918 1.00 86.94 90 ALA A N 1
ATOM 686 C CA . ALA A 1 90 ? -11.527 -0.663 16.042 1.00 86.94 90 ALA A CA 1
ATOM 687 C C . ALA A 1 90 ? -11.053 -0.032 14.720 1.00 86.94 90 ALA A C 1
ATOM 689 O O . ALA A 1 90 ? -11.638 0.950 14.266 1.00 86.94 90 ALA A O 1
ATOM 690 N N . LEU A 1 91 ? -10.069 -0.638 14.043 1.00 90.31 91 LEU A N 1
ATOM 691 C CA . LEU A 1 91 ? -9.580 -0.188 12.736 1.00 90.31 91 LEU A CA 1
ATOM 692 C C . LEU A 1 91 ? -10.689 -0.192 11.678 1.00 90.31 91 LEU A C 1
ATOM 694 O O . LEU A 1 91 ? -10.841 0.788 10.951 1.00 90.31 91 LEU A O 1
ATOM 698 N N . GLN A 1 92 ? -11.493 -1.259 11.611 1.00 89.06 92 GLN A N 1
ATOM 699 C CA . GLN A 1 92 ? -12.622 -1.356 10.676 1.00 89.06 92 GLN A CA 1
ATOM 700 C C . GLN A 1 92 ? -13.681 -0.278 10.931 1.00 89.06 92 GLN A C 1
ATOM 702 O O . GLN A 1 92 ? -14.238 0.275 9.979 1.00 89.06 92 GLN A O 1
ATOM 707 N N . LEU A 1 93 ? -13.954 0.042 12.199 1.00 85.50 93 LEU A N 1
ATOM 708 C CA . LEU A 1 93 ? -14.885 1.112 12.541 1.00 85.50 93 LEU A CA 1
ATOM 709 C C . LEU A 1 93 ? -14.352 2.476 12.122 1.00 85.50 93 LEU A C 1
ATOM 711 O O . LEU A 1 93 ? -15.069 3.217 11.450 1.00 85.50 93 LEU A O 1
ATOM 715 N N . VAL A 1 94 ? -13.096 2.787 12.450 1.00 86.31 94 VAL A N 1
ATOM 716 C CA . VAL A 1 94 ? -12.503 4.074 12.068 1.00 86.31 94 VAL A CA 1
ATOM 717 C C . VAL A 1 94 ? -12.440 4.2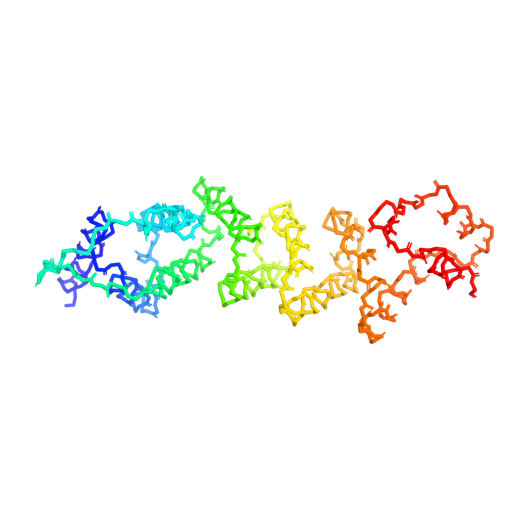12 10.545 1.00 86.31 94 VAL A C 1
ATOM 719 O O . VAL A 1 94 ? -12.773 5.264 10.001 1.00 86.31 94 VAL A O 1
ATOM 722 N N . ASN A 1 95 ? -12.122 3.122 9.840 1.00 88.50 95 ASN A N 1
ATOM 723 C CA . ASN A 1 95 ? -12.113 3.067 8.380 1.00 88.50 95 ASN A CA 1
ATOM 724 C C . ASN A 1 95 ? -13.457 3.459 7.752 1.00 88.50 95 ASN A C 1
ATOM 726 O O . ASN A 1 95 ? -13.480 4.151 6.738 1.00 88.50 95 ASN A O 1
ATOM 730 N N . SER A 1 96 ? -14.576 3.044 8.354 1.00 85.75 96 SER A N 1
ATOM 731 C CA . SER A 1 96 ? -15.918 3.355 7.836 1.00 85.75 96 SER A CA 1
ATOM 732 C C . SER A 1 96 ? -16.239 4.854 7.824 1.00 85.75 96 SER A C 1
ATOM 734 O O . SER A 1 96 ? -17.121 5.287 7.087 1.00 85.75 96 SER A O 1
ATOM 736 N N . ARG A 1 97 ? -15.501 5.642 8.615 1.00 83.00 97 ARG A N 1
ATOM 737 C CA . ARG A 1 97 ? -15.696 7.081 8.816 1.00 83.00 97 ARG A CA 1
ATOM 738 C C . ARG A 1 97 ? -14.495 7.922 8.415 1.00 83.00 97 ARG A C 1
ATOM 740 O O . ARG A 1 97 ? -14.475 9.116 8.683 1.00 83.00 97 ARG A O 1
ATOM 747 N N . ILE A 1 98 ? -13.502 7.342 7.743 1.00 83.56 98 ILE A N 1
ATOM 748 C CA . ILE A 1 98 ? -12.239 8.041 7.479 1.00 83.56 98 ILE A CA 1
ATOM 749 C C . ILE A 1 98 ? -12.395 9.321 6.645 1.00 83.56 98 ILE A C 1
ATOM 751 O O . ILE A 1 98 ? -11.585 10.237 6.772 1.00 83.56 98 ILE A O 1
ATOM 755 N N . CYS A 1 99 ? -13.451 9.405 5.834 1.00 82.31 99 CYS A N 1
ATOM 756 C CA . CYS A 1 99 ? -13.755 10.580 5.018 1.00 82.31 99 CYS A CA 1
ATOM 757 C C . CYS A 1 99 ? -14.285 11.757 5.844 1.00 82.31 99 CYS A C 1
ATOM 759 O O . CYS A 1 99 ? -14.059 12.907 5.477 1.00 82.31 99 CYS A O 1
ATOM 761 N N . ASP A 1 100 ? -14.936 11.457 6.969 1.00 81.88 100 ASP A N 1
ATOM 762 C CA . ASP A 1 100 ? -15.525 12.430 7.890 1.00 81.88 100 ASP A CA 1
ATOM 763 C C . ASP A 1 100 ? -14.500 12.902 8.948 1.00 81.88 100 ASP A C 1
ATOM 765 O O . ASP A 1 100 ? -14.764 13.819 9.728 1.00 81.88 100 ASP A O 1
ATOM 769 N N . LEU A 1 101 ? -13.309 12.286 8.985 1.00 81.50 101 LEU A N 1
ATOM 770 C CA . LEU A 1 101 ? -12.246 12.630 9.925 1.00 81.50 101 LEU A CA 1
ATOM 771 C C . LEU A 1 101 ? -11.415 13.827 9.446 1.00 81.50 101 LEU A C 1
ATOM 773 O O . LEU A 1 101 ? -10.803 13.797 8.374 1.00 81.50 101 LEU A O 1
ATOM 777 N N . ASN A 1 102 ? -11.315 14.831 10.319 1.00 79.44 102 ASN A N 1
ATOM 778 C CA . ASN A 1 102 ? -10.421 15.981 10.172 1.00 79.44 102 ASN A CA 1
ATOM 779 C C . ASN A 1 102 ? -9.078 15.716 10.883 1.00 79.44 102 ASN A C 1
ATOM 781 O O . ASN A 1 102 ? -8.320 14.837 10.479 1.00 79.44 102 ASN A O 1
ATOM 785 N N . GLU A 1 103 ? -8.792 16.426 11.977 1.00 77.94 103 GLU A N 1
ATOM 786 C CA . GLU A 1 103 ? -7.532 16.337 12.731 1.00 77.94 103 GLU A CA 1
ATOM 787 C C . GLU A 1 103 ? -7.112 14.921 13.176 1.00 77.94 103 GLU A C 1
ATOM 789 O O . GLU A 1 103 ? -5.942 14.573 12.984 1.00 77.94 103 GLU A O 1
ATOM 794 N N . PRO A 1 104 ? -7.999 14.045 13.696 1.00 81.88 104 PRO A N 1
ATOM 795 C CA . PRO A 1 104 ? -7.556 12.752 14.218 1.00 81.88 104 PRO A CA 1
ATOM 796 C C . PRO A 1 104 ? -7.223 11.735 13.108 1.00 81.88 104 PRO A C 1
ATOM 798 O O . PRO A 1 104 ? -6.697 10.657 13.387 1.00 81.88 104 PRO A O 1
ATOM 801 N N . ARG A 1 105 ? -7.465 12.074 11.832 1.00 88.00 105 ARG A N 1
ATOM 802 C CA . ARG A 1 105 ? -7.119 11.221 10.686 1.00 88.00 105 ARG A CA 1
ATOM 803 C C . ARG A 1 105 ? -5.617 10.968 10.594 1.00 88.00 105 ARG A C 1
ATOM 805 O O . ARG A 1 105 ? -5.208 9.843 10.326 1.00 88.00 105 ARG A O 1
ATOM 812 N N . SER A 1 106 ? -4.801 11.996 10.830 1.00 87.50 106 SER A N 1
ATOM 813 C CA . SER A 1 106 ? -3.340 11.883 10.729 1.00 87.50 106 SER A CA 1
ATOM 814 C C . SER A 1 106 ? -2.788 10.870 11.738 1.00 87.50 106 SER A C 1
ATOM 816 O O . SER A 1 106 ? -2.018 9.982 11.375 1.00 87.50 106 SER A O 1
ATOM 818 N N . ALA A 1 107 ? -3.274 10.929 12.982 1.00 88.06 107 ALA A N 1
ATOM 819 C CA . ALA A 1 107 ? -2.922 9.981 14.036 1.00 88.06 107 ALA A CA 1
ATOM 820 C C . ALA A 1 107 ? -3.311 8.536 13.678 1.00 88.06 107 ALA A C 1
ATOM 822 O O . ALA A 1 107 ? -2.513 7.609 13.827 1.00 88.06 107 ALA A O 1
ATOM 823 N N . PHE A 1 108 ? -4.507 8.346 13.115 1.00 90.75 108 PHE A N 1
ATOM 824 C CA . PHE A 1 108 ? -4.955 7.038 12.647 1.00 90.75 108 PHE A CA 1
ATOM 825 C C . PHE A 1 108 ? -4.077 6.477 11.516 1.00 90.75 108 PHE A C 1
ATOM 827 O O . PHE A 1 108 ? -3.654 5.322 11.571 1.00 90.75 108 PHE A O 1
ATOM 834 N N . LEU A 1 109 ? -3.751 7.288 10.504 1.00 91.38 109 LEU A N 1
ATOM 835 C CA . LEU A 1 109 ? -2.885 6.875 9.392 1.00 91.38 109 LEU A CA 1
ATOM 836 C C . LEU A 1 109 ? -1.447 6.584 9.853 1.00 91.38 109 LEU A C 1
ATOM 838 O O . LEU A 1 109 ? -0.803 5.669 9.328 1.00 91.38 109 LEU A O 1
ATOM 842 N N . ALA A 1 110 ? -0.956 7.318 10.854 1.00 91.62 110 ALA A N 1
ATOM 843 C CA . ALA A 1 110 ? 0.325 7.044 11.496 1.00 91.62 110 ALA A CA 1
ATOM 844 C C . ALA A 1 110 ? 0.310 5.688 12.221 1.00 91.62 110 ALA A C 1
ATOM 846 O O . ALA A 1 110 ? 1.246 4.905 12.055 1.00 91.62 110 ALA A O 1
ATOM 847 N N . CYS A 1 111 ? -0.771 5.359 12.939 1.00 92.38 111 CYS A N 1
ATOM 848 C CA . CYS A 1 111 ? -0.941 4.039 13.556 1.00 92.38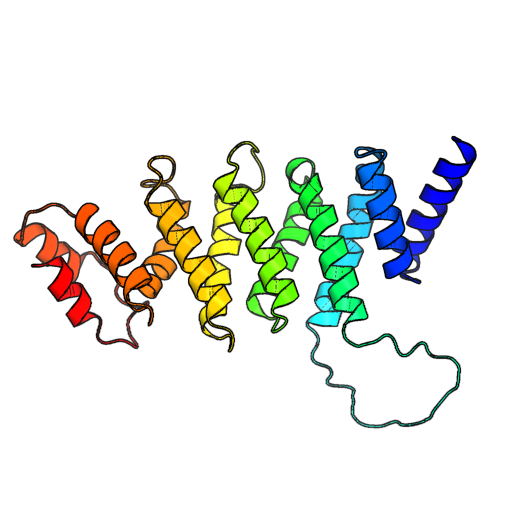 111 CYS A CA 1
ATOM 849 C C . CYS A 1 111 ? -0.947 2.923 12.508 1.00 92.38 111 CYS A C 1
ATOM 851 O O . CYS A 1 111 ? -0.235 1.935 12.664 1.00 92.38 111 CYS A O 1
ATOM 853 N N . LEU A 1 112 ? -1.689 3.087 11.406 1.00 93.12 112 LEU A N 1
ATOM 854 C CA . LEU A 1 112 ? -1.703 2.102 10.318 1.00 93.12 112 LEU A CA 1
ATOM 855 C C . LEU A 1 112 ? -0.316 1.885 9.718 1.00 93.12 112 LEU A C 1
ATOM 857 O O . LEU A 1 112 ? 0.085 0.745 9.504 1.00 93.12 112 LEU A O 1
ATOM 861 N N . THR A 1 113 ? 0.422 2.968 9.482 1.00 92.62 113 THR A N 1
ATOM 862 C CA . THR A 1 113 ? 1.805 2.900 8.997 1.00 92.62 113 THR A CA 1
ATOM 863 C C . THR A 1 113 ? 2.679 2.104 9.964 1.00 92.62 113 THR A C 1
ATOM 865 O O . THR A 1 113 ? 3.346 1.156 9.560 1.00 92.62 113 THR A O 1
ATOM 868 N N . GLN A 1 114 ? 2.602 2.421 11.257 1.00 92.56 114 GLN A N 1
ATOM 869 C CA . GLN A 1 114 ? 3.382 1.745 12.289 1.00 92.56 114 GLN A CA 1
ATOM 870 C C . GLN A 1 114 ? 3.044 0.250 12.397 1.00 92.56 114 GLN A C 1
ATOM 872 O O . GLN A 1 114 ? 3.940 -0.577 12.574 1.00 92.56 114 GLN A O 1
ATOM 877 N N . LEU A 1 115 ? 1.761 -0.104 12.281 1.00 92.06 115 LEU A N 1
ATOM 878 C CA . LEU A 1 115 ? 1.300 -1.490 12.282 1.00 92.06 115 LEU A CA 1
ATOM 879 C C . LEU A 1 115 ? 1.805 -2.253 11.056 1.00 92.06 115 LEU A C 1
ATOM 881 O O . LEU A 1 115 ? 2.265 -3.380 11.213 1.00 92.06 115 LEU A O 1
ATOM 885 N N . VAL A 1 116 ? 1.768 -1.648 9.865 1.00 92.69 116 VAL A N 1
ATOM 886 C CA . VAL A 1 116 ? 2.284 -2.265 8.630 1.00 92.69 116 VAL A CA 1
ATOM 887 C C . VAL A 1 116 ? 3.784 -2.540 8.718 1.00 92.69 116 VAL A C 1
ATOM 889 O O . VAL A 1 116 ? 4.232 -3.599 8.291 1.00 92.69 116 VAL A O 1
ATOM 892 N N . GLU A 1 117 ? 4.554 -1.621 9.296 1.00 91.00 117 GLU A N 1
ATOM 893 C CA . GLU A 1 117 ? 6.011 -1.758 9.394 1.00 91.00 117 GLU A CA 1
ATOM 894 C C . GLU A 1 117 ? 6.463 -2.775 10.451 1.00 91.00 117 GLU A C 1
ATOM 896 O O . GLU A 1 117 ? 7.500 -3.417 10.283 1.00 91.00 117 GLU A O 1
ATOM 901 N N . LYS A 1 118 ? 5.737 -2.888 11.572 1.00 89.75 118 LYS A N 1
ATOM 902 C CA . LYS A 1 118 ? 6.232 -3.591 12.772 1.00 89.75 118 LYS A CA 1
ATOM 903 C C . LYS A 1 118 ? 5.445 -4.838 13.160 1.00 89.75 118 LYS A C 1
ATOM 905 O O . LYS A 1 118 ? 5.976 -5.662 13.907 1.00 89.75 118 LYS A O 1
ATOM 910 N N . SER A 1 119 ? 4.197 -4.976 12.718 1.00 88.38 119 SER A N 1
ATOM 911 C CA . SER A 1 119 ? 3.387 -6.144 13.064 1.00 88.38 119 SER A CA 1
ATOM 912 C C . SER A 1 119 ? 3.872 -7.389 12.323 1.00 88.38 119 SER A C 1
ATOM 914 O O . SER A 1 119 ? 4.291 -7.323 11.170 1.00 88.38 119 SER A O 1
ATOM 916 N N . LYS A 1 120 ? 3.766 -8.543 12.984 1.00 85.50 120 LYS A N 1
ATOM 917 C CA . LYS A 1 120 ? 3.941 -9.870 12.369 1.00 85.50 120 LYS A CA 1
ATOM 918 C C . LYS A 1 120 ? 2.623 -10.635 12.239 1.00 85.50 120 LYS A C 1
ATOM 920 O O . LYS A 1 120 ? 2.613 -11.758 11.745 1.00 85.50 120 LYS A O 1
ATOM 925 N N . ASP A 1 121 ? 1.526 -10.044 12.706 1.00 88.75 121 ASP A N 1
ATOM 926 C CA . ASP A 1 121 ? 0.206 -10.656 12.665 1.00 88.75 121 ASP A CA 1
ATOM 927 C C . ASP A 1 121 ? -0.388 -10.555 11.253 1.00 88.75 121 ASP A C 1
ATOM 929 O O . ASP A 1 121 ? -0.690 -9.463 10.762 1.00 88.75 121 ASP A O 1
ATOM 933 N N . ILE A 1 122 ? -0.535 -11.705 10.593 1.00 89.19 122 ILE A N 1
ATOM 934 C CA . ILE A 1 122 ? -0.989 -11.787 9.201 1.00 89.19 122 ILE A CA 1
ATOM 935 C C . ILE A 1 122 ? -2.447 -11.326 9.066 1.00 89.19 122 ILE A C 1
ATOM 937 O O . ILE A 1 122 ? -2.781 -10.659 8.087 1.00 89.19 122 ILE A O 1
ATOM 941 N N . GLU A 1 123 ? -3.317 -11.636 10.030 1.00 90.75 123 GLU A N 1
ATOM 942 C CA . GLU A 1 123 ? -4.740 -11.279 9.974 1.00 90.75 123 GLU A CA 1
ATOM 943 C C . GLU A 1 12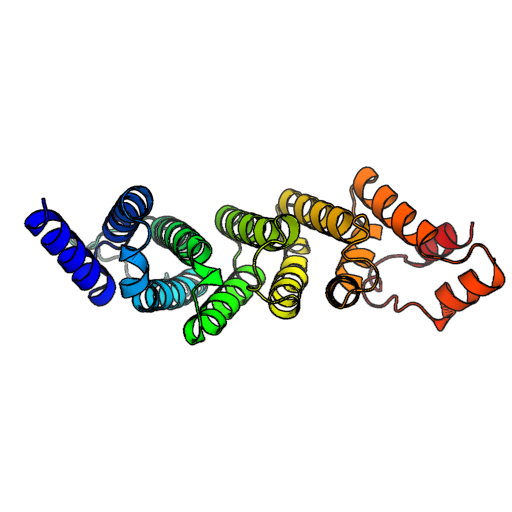3 ? -4.933 -9.761 10.084 1.00 90.75 123 GLU A C 1
ATOM 945 O O . GLU A 1 123 ? -5.695 -9.150 9.319 1.00 90.75 123 GLU A O 1
ATOM 950 N N . LEU A 1 124 ? -4.175 -9.126 10.978 1.00 91.06 124 LEU A N 1
ATOM 951 C CA . LEU A 1 124 ? -4.141 -7.677 11.124 1.00 91.06 124 LEU A CA 1
ATOM 952 C C . LEU A 1 124 ? -3.639 -7.003 9.844 1.00 91.06 124 LEU A C 1
ATOM 954 O O . LEU A 1 124 ? -4.299 -6.104 9.318 1.00 91.06 124 LEU A O 1
ATOM 958 N N . LEU A 1 125 ? -2.502 -7.453 9.305 1.00 93.06 125 LEU A N 1
ATOM 959 C CA . LEU A 1 125 ? -1.926 -6.881 8.084 1.00 93.06 125 LEU A CA 1
ATOM 960 C C . LEU A 1 125 ? -2.835 -7.079 6.864 1.00 93.06 125 LEU A C 1
ATOM 962 O O . LEU A 1 125 ? -2.993 -6.162 6.056 1.00 93.06 125 LEU A O 1
ATOM 966 N N . ARG A 1 126 ? -3.497 -8.236 6.758 1.00 93.75 126 ARG A N 1
ATOM 967 C CA . ARG A 1 126 ? -4.510 -8.532 5.733 1.00 93.75 126 ARG A CA 1
ATOM 968 C C . ARG A 1 126 ? -5.703 -7.585 5.837 1.00 93.75 126 ARG A C 1
ATOM 970 O O . ARG A 1 126 ? -6.159 -7.075 4.815 1.00 93.75 126 ARG A O 1
ATOM 977 N N . THR A 1 127 ? -6.171 -7.296 7.050 1.00 93.06 127 THR A N 1
ATOM 978 C CA . THR A 1 127 ? -7.250 -6.323 7.273 1.00 93.06 127 THR A CA 1
ATOM 979 C C . THR A 1 127 ? -6.841 -4.927 6.804 1.00 93.06 127 THR A C 1
ATOM 981 O O . THR A 1 127 ? -7.578 -4.294 6.047 1.00 93.06 127 THR A O 1
ATOM 984 N N . ILE A 1 128 ? -5.650 -4.460 7.194 1.00 94.00 128 ILE A N 1
ATOM 985 C CA . ILE A 1 128 ? -5.131 -3.143 6.787 1.00 94.00 128 ILE A CA 1
ATOM 986 C C . ILE A 1 128 ? -4.951 -3.074 5.263 1.00 94.00 128 ILE A C 1
ATOM 988 O O . ILE A 1 128 ? -5.283 -2.063 4.638 1.00 94.00 128 ILE A O 1
ATOM 992 N N . PHE A 1 129 ? -4.478 -4.157 4.643 1.00 94.88 129 PHE A N 1
ATOM 993 C CA . PHE A 1 129 ? -4.347 -4.258 3.193 1.00 94.88 129 PHE A CA 1
ATOM 994 C C . PHE A 1 129 ? -5.692 -4.104 2.472 1.00 94.88 129 PHE A C 1
ATOM 996 O O . PHE A 1 129 ? -5.795 -3.305 1.540 1.00 94.88 129 PHE A O 1
ATOM 1003 N N . GLU A 1 130 ? -6.738 -4.810 2.909 1.00 93.81 130 GLU A N 1
ATOM 1004 C CA . GLU A 1 130 ? -8.063 -4.691 2.288 1.00 93.81 130 GLU A CA 1
ATOM 1005 C C . GLU A 1 130 ? -8.661 -3.285 2.461 1.00 93.81 130 GLU A C 1
ATOM 1007 O O . GLU A 1 130 ? -9.281 -2.772 1.528 1.00 93.81 130 GLU A O 1
ATOM 1012 N N . MET A 1 131 ? -8.403 -2.610 3.587 1.00 92.50 131 MET A N 1
ATOM 1013 C CA . MET A 1 131 ? -8.780 -1.201 3.777 1.00 92.50 131 MET A CA 1
ATOM 1014 C C . MET A 1 131 ? -8.093 -0.287 2.751 1.00 92.50 131 MET A C 1
ATOM 1016 O O . MET A 1 131 ? -8.762 0.452 2.025 1.00 92.50 131 MET A O 1
ATOM 1020 N N . ALA A 1 132 ? -6.766 -0.378 2.619 1.00 92.56 132 ALA A N 1
ATOM 1021 C CA . ALA A 1 132 ? -6.016 0.442 1.665 1.00 92.56 132 ALA A CA 1
ATOM 1022 C C . ALA A 1 132 ? -6.427 0.163 0.210 1.00 92.56 132 ALA A C 1
ATOM 1024 O O . ALA A 1 132 ? -6.601 1.083 -0.595 1.00 92.56 132 ALA A O 1
ATOM 1025 N N . LYS A 1 133 ? -6.649 -1.109 -0.126 1.00 92.50 133 LYS A N 1
ATOM 1026 C CA . LYS A 1 133 ? -7.141 -1.549 -1.435 1.00 92.50 133 LYS A CA 1
ATOM 1027 C C . LYS A 1 133 ? -8.501 -0.940 -1.764 1.00 92.50 133 LYS A C 1
ATOM 1029 O O . LYS A 1 133 ? -8.688 -0.454 -2.883 1.00 92.50 133 LYS A O 1
ATOM 1034 N N . GLN A 1 134 ? -9.430 -0.906 -0.809 1.00 90.75 134 GLN A N 1
ATOM 1035 C CA . GLN A 1 134 ? -10.727 -0.245 -0.980 1.00 90.75 134 GLN A CA 1
ATOM 1036 C C . GLN A 1 134 ? -10.560 1.246 -1.299 1.00 90.75 134 GLN A C 1
ATOM 1038 O O . GLN A 1 134 ? -11.147 1.720 -2.273 1.00 90.75 134 GLN A O 1
ATOM 1043 N N . TRP A 1 135 ? -9.705 1.971 -0.569 1.00 89.44 135 TRP A N 1
ATOM 1044 C CA . TRP A 1 135 ? -9.471 3.406 -0.802 1.00 89.44 135 TRP A CA 1
ATOM 1045 C C . TRP A 1 135 ? -8.919 3.725 -2.192 1.00 89.44 135 TRP A C 1
ATOM 1047 O O . TRP A 1 135 ? -9.196 4.791 -2.753 1.00 89.44 135 TRP A O 1
ATOM 1057 N N . VAL A 1 136 ? -8.109 2.824 -2.746 1.00 87.56 136 VAL A N 1
ATOM 1058 C CA . VAL A 1 136 ? -7.514 2.977 -4.078 1.00 87.56 136 VAL A CA 1
ATOM 1059 C C . VAL A 1 136 ? -8.517 2.610 -5.168 1.00 87.56 136 VAL A C 1
ATOM 1061 O O . VAL A 1 136 ? -8.639 3.325 -6.162 1.00 87.56 136 VAL A O 1
ATOM 1064 N N . ILE A 1 137 ? -9.243 1.502 -5.012 1.00 84.81 137 ILE A N 1
ATOM 1065 C CA . ILE A 1 137 ? -10.133 0.988 -6.061 1.00 84.81 137 ILE A CA 1
ATOM 1066 C C . ILE A 1 137 ? -11.415 1.813 -6.166 1.00 84.81 137 ILE A C 1
ATOM 1068 O O . ILE A 1 137 ? -11.848 2.079 -7.289 1.00 84.81 137 ILE A O 1
ATOM 1072 N N . LEU A 1 138 ? -12.004 2.209 -5.035 1.00 78.25 138 LEU A N 1
ATOM 1073 C CA . LEU A 1 138 ? -13.349 2.787 -4.994 1.00 78.25 138 LEU A CA 1
ATOM 1074 C C . LEU A 1 138 ? -13.403 4.280 -5.330 1.00 78.25 138 LEU A C 1
ATOM 1076 O O . LEU A 1 138 ? -14.503 4.771 -5.514 1.00 78.25 138 LEU A O 1
ATOM 1080 N N . LYS A 1 139 ? -12.261 4.978 -5.454 1.00 63.19 139 LYS A N 1
ATOM 1081 C CA . LYS A 1 139 ? -12.043 6.321 -6.055 1.00 63.19 139 LYS A CA 1
ATOM 1082 C C . LYS A 1 139 ? -13.022 7.483 -5.769 1.00 63.19 139 LYS A C 1
ATOM 1084 O O . LYS A 1 139 ? -12.806 8.557 -6.319 1.00 63.19 139 LYS A O 1
ATOM 1089 N N . THR A 1 140 ? -14.046 7.316 -4.941 1.00 61.50 140 THR A N 1
ATOM 1090 C CA . THR A 1 140 ? -15.178 8.257 -4.886 1.00 61.50 140 THR A CA 1
ATOM 1091 C C . THR A 1 140 ? -14.956 9.365 -3.858 1.00 61.50 140 THR A C 1
ATOM 1093 O O . THR A 1 140 ? -15.479 10.460 -4.017 1.00 61.50 140 THR A O 1
ATOM 1096 N N . GLU A 1 141 ? -14.108 9.119 -2.859 1.00 69.44 141 GLU A N 1
ATOM 1097 C CA . GLU A 1 141 ? -13.976 10.009 -1.709 1.00 69.44 141 GLU A CA 1
ATOM 1098 C C . GLU A 1 141 ? -12.687 10.851 -1.755 1.00 69.44 141 GLU A C 1
ATOM 1100 O O . GLU A 1 141 ? -11.624 10.333 -2.131 1.00 69.44 141 GLU A O 1
ATOM 1105 N N . PRO A 1 142 ? -12.752 12.139 -1.357 1.00 75.69 142 PRO A N 1
ATOM 1106 C CA . PRO A 1 142 ? -11.603 13.051 -1.343 1.00 75.69 142 PRO A CA 1
ATOM 1107 C C . PRO A 1 142 ? -10.523 12.641 -0.332 1.00 75.69 142 PRO A C 1
ATOM 1109 O O . PRO A 1 142 ? -9.368 13.047 -0.471 1.00 75.69 142 PRO A O 1
ATOM 1112 N N . PHE A 1 143 ? -10.888 11.822 0.658 1.00 79.88 143 PHE A N 1
ATOM 1113 C CA . PHE A 1 143 ? -10.004 11.334 1.707 1.00 79.88 143 PHE A CA 1
ATOM 1114 C C . PHE A 1 143 ? -10.035 9.794 1.791 1.00 79.88 143 PHE A C 1
ATOM 1116 O O . PHE A 1 143 ? -11.065 9.188 1.496 1.00 79.88 143 PHE A O 1
ATOM 1123 N N . PRO A 1 144 ? -8.935 9.128 2.191 1.00 83.56 144 PRO A N 1
ATOM 1124 C CA . PRO A 1 144 ? -7.587 9.677 2.360 1.00 83.56 144 PRO A CA 1
ATOM 1125 C C . PRO A 1 144 ? -7.053 10.323 1.072 1.00 83.56 144 PRO A C 1
ATOM 1127 O O . PRO A 1 144 ? -7.525 10.011 -0.024 1.00 83.56 144 PRO A O 1
ATOM 1130 N N . THR A 1 145 ? -6.109 11.251 1.176 1.00 88.19 145 THR A N 1
ATOM 1131 C CA . THR A 1 145 ? -5.518 11.914 0.002 1.00 88.19 145 THR A CA 1
ATOM 1132 C C . THR A 1 145 ? -4.673 10.930 -0.816 1.00 88.19 145 THR A C 1
ATOM 1134 O O . THR A 1 145 ? -4.347 9.827 -0.370 1.00 88.19 145 THR A O 1
ATOM 1137 N N . ILE A 1 146 ? -4.296 11.305 -2.043 1.00 86.81 146 ILE A N 1
ATOM 1138 C CA . ILE A 1 146 ? -3.403 10.477 -2.875 1.00 86.81 146 ILE A CA 1
ATOM 1139 C C . ILE A 1 146 ? -2.062 10.244 -2.166 1.00 86.81 146 ILE A C 1
ATOM 1141 O O . ILE A 1 146 ? -1.536 9.132 -2.203 1.00 86.81 146 ILE A O 1
ATOM 1145 N N . GLU A 1 147 ? -1.548 11.267 -1.487 1.00 87.75 147 GLU A N 1
ATOM 1146 C CA . GLU A 1 147 ? -0.316 11.195 -0.712 1.00 87.75 147 GLU A CA 1
ATOM 1147 C C . GLU A 1 147 ? -0.438 10.238 0.481 1.00 87.75 147 GLU A C 1
ATOM 1149 O O . GLU A 1 147 ? 0.420 9.371 0.651 1.00 87.75 147 GLU A O 1
ATOM 1154 N N . GLU A 1 148 ? -1.527 10.332 1.249 1.00 90.19 148 GLU A N 1
ATOM 1155 C CA . GLU A 1 148 ? -1.805 9.443 2.385 1.00 90.19 148 GLU A CA 1
ATOM 1156 C C . GLU A 1 148 ? -1.923 7.974 1.929 1.00 90.19 148 GLU A C 1
ATOM 1158 O O . GLU A 1 148 ? -1.329 7.079 2.537 1.00 90.19 148 GLU A O 1
ATOM 1163 N N . LYS A 1 149 ? -2.619 7.719 0.808 1.00 90.25 149 LYS A N 1
ATOM 1164 C CA . LYS A 1 149 ? -2.709 6.376 0.198 1.00 90.25 149 LYS A CA 1
ATOM 1165 C C . LYS A 1 149 ? -1.337 5.866 -0.231 1.00 90.25 149 LYS A C 1
ATOM 1167 O O . LYS A 1 149 ? -1.001 4.716 0.041 1.00 90.25 149 LYS A O 1
ATOM 1172 N N . ALA A 1 150 ? -0.556 6.706 -0.907 1.00 90.56 150 ALA A N 1
ATOM 1173 C CA . ALA A 1 150 ? 0.764 6.333 -1.393 1.00 90.56 150 ALA A CA 1
ATOM 1174 C C . ALA A 1 150 ? 1.711 5.984 -0.239 1.00 90.56 150 ALA A C 1
ATOM 1176 O O . ALA A 1 150 ? 2.410 4.980 -0.329 1.00 90.56 150 ALA A O 1
ATOM 1177 N N . ASN A 1 151 ? 1.690 6.753 0.854 1.00 92.00 151 ASN A N 1
ATOM 1178 C CA . ASN A 1 151 ? 2.526 6.494 2.025 1.00 92.00 151 ASN A CA 1
ATOM 1179 C C . ASN A 1 151 ? 2.273 5.096 2.609 1.00 92.00 151 ASN A C 1
ATOM 1181 O O . ASN A 1 151 ? 3.202 4.308 2.763 1.00 92.00 151 ASN A O 1
ATOM 1185 N N . ILE A 1 152 ? 1.004 4.744 2.843 1.00 93.50 152 ILE A N 1
ATOM 1186 C CA . ILE A 1 152 ? 0.646 3.419 3.372 1.00 93.50 152 ILE A CA 1
ATOM 1187 C C . ILE A 1 152 ? 1.049 2.303 2.400 1.00 93.50 152 ILE A C 1
ATOM 1189 O O . ILE A 1 152 ? 1.625 1.303 2.821 1.00 93.50 152 ILE A O 1
ATOM 1193 N N . LEU A 1 153 ? 0.792 2.470 1.099 1.00 94.00 153 LEU A N 1
ATOM 1194 C CA . LEU A 1 153 ? 1.134 1.453 0.101 1.00 94.00 153 LEU A CA 1
ATOM 1195 C C . LEU A 1 153 ? 2.642 1.258 -0.072 1.00 94.00 153 LEU A C 1
ATOM 1197 O O . LEU A 1 153 ? 3.061 0.149 -0.386 1.00 94.00 153 LEU A O 1
ATOM 1201 N N . VAL A 1 154 ? 3.463 2.295 0.102 1.00 94.06 154 VAL A N 1
ATOM 1202 C CA . VAL A 1 154 ? 4.928 2.155 0.059 1.00 94.06 154 VAL A CA 1
ATOM 1203 C C . VAL A 1 154 ? 5.416 1.321 1.241 1.00 94.06 154 VAL A C 1
ATOM 1205 O O . VAL A 1 154 ? 6.234 0.423 1.053 1.00 94.06 154 VAL A O 1
ATOM 1208 N N . ASN A 1 155 ? 4.860 1.544 2.433 1.00 93.50 155 ASN A N 1
ATOM 1209 C CA . ASN A 1 155 ? 5.236 0.791 3.633 1.00 93.50 155 ASN A CA 1
ATOM 1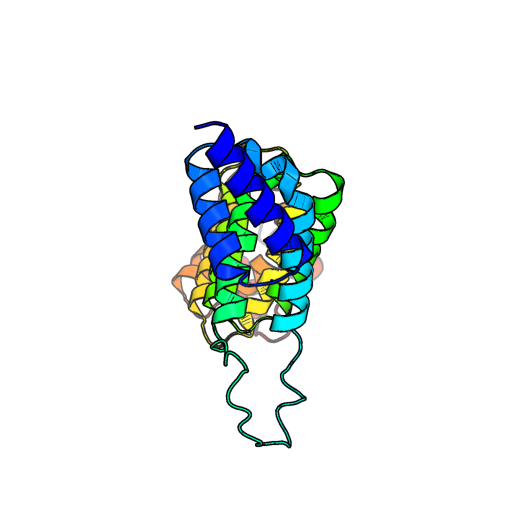210 C C . ASN A 1 155 ? 4.815 -0.685 3.571 1.00 93.50 155 ASN A C 1
ATOM 1212 O O . ASN A 1 155 ? 5.451 -1.535 4.187 1.00 93.50 155 ASN A O 1
ATOM 1216 N N . MET A 1 156 ? 3.820 -1.035 2.747 1.00 93.88 156 MET A N 1
ATOM 1217 C CA . MET A 1 156 ? 3.448 -2.436 2.494 1.00 93.88 156 MET A CA 1
ATOM 1218 C C . MET A 1 156 ? 4.548 -3.255 1.802 1.00 93.88 156 MET A C 1
ATOM 1220 O O . MET A 1 156 ? 4.454 -4.479 1.768 1.00 93.88 156 MET A O 1
ATOM 1224 N N . LEU A 1 157 ? 5.633 -2.636 1.319 1.00 91.75 157 LEU A N 1
ATOM 1225 C CA . LEU A 1 157 ? 6.810 -3.378 0.852 1.00 91.75 157 LEU A CA 1
ATOM 1226 C C . LEU A 1 157 ? 7.478 -4.213 1.944 1.00 91.75 157 LEU A C 1
ATOM 1228 O O . LEU A 1 157 ? 8.113 -5.219 1.630 1.00 91.75 157 LEU A O 1
ATOM 1232 N N . CYS A 1 158 ? 7.269 -3.875 3.218 1.00 90.06 158 CYS A N 1
ATOM 1233 C CA . CYS A 1 158 ? 7.705 -4.702 4.340 1.00 90.06 158 CYS A CA 1
ATOM 1234 C C . CYS A 1 158 ? 7.101 -6.119 4.312 1.00 90.06 158 CYS A C 1
ATOM 1236 O O . CYS A 1 158 ? 7.683 -7.024 4.913 1.00 90.06 158 CYS A O 1
ATOM 1238 N N . PHE A 1 159 ? 6.009 -6.356 3.568 1.00 91.12 159 PHE A N 1
ATOM 1239 C CA . PHE A 1 159 ? 5.440 -7.695 3.374 1.00 91.12 159 PHE A CA 1
ATOM 1240 C C . PHE A 1 159 ? 6.414 -8.676 2.711 1.00 91.12 159 PHE A C 1
ATOM 1242 O O . PHE A 1 159 ? 6.269 -9.879 2.897 1.00 91.12 159 PHE A O 1
ATOM 1249 N N . GLU A 1 160 ? 7.443 -8.192 2.007 1.00 87.75 160 GLU A N 1
ATOM 1250 C CA . GLU A 1 160 ? 8.518 -9.038 1.472 1.00 87.75 160 GLU A CA 1
ATOM 1251 C C . GLU A 1 160 ? 9.285 -9.790 2.575 1.00 87.75 160 GLU A C 1
ATOM 1253 O O . GLU A 1 160 ? 9.803 -10.878 2.333 1.00 87.75 160 GLU A O 1
ATOM 1258 N N . SER A 1 161 ? 9.341 -9.230 3.788 1.00 87.19 161 SER A N 1
ATOM 1259 C CA . SER A 1 161 ? 10.032 -9.832 4.936 1.00 87.19 161 SER A CA 1
ATOM 1260 C C . SER A 1 161 ? 9.186 -10.834 5.727 1.00 87.19 161 SER A C 1
ATOM 1262 O O . SER A 1 161 ? 9.705 -11.473 6.643 1.00 87.19 161 SER A O 1
ATOM 1264 N N . LEU A 1 162 ? 7.896 -10.968 5.402 1.00 87.38 162 LEU A N 1
ATOM 1265 C CA . LEU A 1 162 ? 6.995 -11.900 6.073 1.00 87.38 162 LEU A CA 1
ATOM 1266 C C . LEU A 1 162 ? 7.181 -13.322 5.538 1.00 87.38 162 LEU A C 1
ATOM 1268 O O . LEU A 1 162 ? 7.454 -13.535 4.357 1.00 87.38 162 LEU A O 1
ATOM 1272 N N . ASP A 1 163 ? 6.953 -14.306 6.407 1.00 83.19 163 ASP A N 1
ATOM 1273 C CA . ASP A 1 163 ? 6.988 -15.720 6.021 1.00 83.19 163 ASP A CA 1
ATOM 1274 C C . ASP A 1 163 ? 5.854 -16.069 5.038 1.00 83.19 163 ASP A C 1
ATOM 1276 O O . ASP A 1 163 ? 6.025 -16.890 4.131 1.00 83.19 163 ASP A O 1
ATOM 1280 N N . ASP A 1 164 ? 4.696 -15.415 5.188 1.00 83.81 164 ASP A N 1
ATOM 1281 C CA . ASP A 1 164 ? 3.553 -15.582 4.296 1.00 83.81 164 ASP A CA 1
ATOM 1282 C C . ASP A 1 164 ? 3.677 -14.710 3.040 1.00 83.81 164 ASP A C 1
ATOM 1284 O O . ASP A 1 164 ? 3.395 -13.509 3.029 1.00 83.81 164 ASP A O 1
ATOM 1288 N N . LYS A 1 165 ? 4.045 -15.359 1.934 1.00 87.31 165 LYS A N 1
ATOM 1289 C CA . LYS A 1 165 ? 4.183 -14.720 0.620 1.00 87.31 165 LYS A CA 1
ATOM 1290 C C . LYS A 1 165 ? 2.848 -14.359 -0.032 1.00 87.31 165 LYS A C 1
ATOM 1292 O O . LYS A 1 165 ? 2.848 -13.563 -0.969 1.00 87.31 165 LYS A O 1
ATOM 1297 N N . SER A 1 166 ? 1.722 -14.909 0.431 1.00 91.56 166 SER A N 1
ATOM 1298 C CA . SER A 1 166 ? 0.410 -14.661 -0.181 1.00 91.56 166 SER A CA 1
ATOM 1299 C C . SER A 1 166 ? 0.012 -13.186 -0.095 1.00 91.56 166 SER A C 1
ATOM 1301 O O . SER A 1 166 ? -0.478 -12.611 -1.068 1.00 91.56 166 SER A O 1
ATOM 1303 N N . LEU A 1 167 ? 0.314 -12.537 1.032 1.00 92.00 167 LEU A N 1
ATOM 1304 C CA . LEU A 1 167 ? 0.015 -11.125 1.239 1.00 92.00 167 LEU A CA 1
ATOM 1305 C C . LEU A 1 167 ? 0.836 -10.225 0.306 1.00 92.00 167 LEU A C 1
ATOM 1307 O O . LEU A 1 167 ? 0.297 -9.272 -0.258 1.00 92.00 167 LEU A O 1
ATOM 1311 N N . MET A 1 168 ? 2.112 -10.560 0.090 1.00 94.06 168 MET A N 1
ATOM 1312 C CA . MET A 1 168 ? 2.972 -9.852 -0.861 1.00 94.06 168 MET A CA 1
ATOM 1313 C C . MET A 1 168 ? 2.479 -10.029 -2.304 1.00 94.06 168 MET A C 1
ATOM 1315 O O . MET A 1 168 ? 2.436 -9.064 -3.065 1.00 94.06 168 MET A O 1
ATOM 1319 N N . GLU A 1 169 ? 2.057 -11.234 -2.692 1.00 94.06 169 GLU A N 1
ATOM 1320 C CA . GLU A 1 169 ? 1.483 -11.468 -4.022 1.00 94.06 169 GLU A CA 1
ATOM 1321 C C . GLU A 1 169 ? 0.197 -10.663 -4.249 1.00 94.06 169 GLU A C 1
ATOM 1323 O O . GLU A 1 169 ? 0.026 -10.053 -5.309 1.00 94.06 169 GLU A O 1
ATOM 1328 N N . ASP A 1 170 ? -0.686 -10.598 -3.255 1.00 94.38 170 ASP A N 1
ATOM 1329 C CA . ASP A 1 170 ? -1.915 -9.808 -3.336 1.00 94.38 170 ASP A CA 1
ATOM 1330 C C . ASP A 1 170 ? -1.636 -8.299 -3.385 1.00 94.38 170 ASP A C 1
ATOM 1332 O O . ASP A 1 170 ? -2.266 -7.580 -4.170 1.00 94.38 170 ASP A O 1
ATOM 1336 N N . TYR A 1 171 ? -0.636 -7.821 -2.639 1.00 95.50 171 TYR A N 1
ATOM 1337 C CA . TYR A 1 171 ? -0.143 -6.448 -2.753 1.00 95.50 171 TYR A CA 1
ATOM 1338 C C . TYR A 1 171 ? 0.385 -6.142 -4.158 1.00 95.50 171 TYR A C 1
ATOM 1340 O O . TYR A 1 171 ? -0.023 -5.158 -4.778 1.00 95.50 171 TYR A O 1
ATOM 1348 N N . LEU A 1 172 ? 1.220 -7.013 -4.720 1.00 95.25 172 LEU A N 1
ATOM 1349 C CA . LEU A 1 172 ? 1.741 -6.856 -6.077 1.00 95.25 172 LEU A CA 1
ATOM 1350 C C . LEU A 1 172 ? 0.623 -6.860 -7.134 1.00 95.25 172 LEU A C 1
ATOM 1352 O O . LEU A 1 172 ? 0.672 -6.083 -8.089 1.00 95.25 172 LEU A O 1
ATOM 1356 N N . ASN A 1 173 ? -0.427 -7.665 -6.954 1.00 95.25 173 ASN A N 1
ATOM 1357 C CA . ASN A 1 173 ? -1.611 -7.632 -7.819 1.00 95.25 173 ASN A CA 1
ATOM 1358 C C . ASN A 1 173 ? -2.375 -6.298 -7.727 1.00 95.25 173 ASN A C 1
ATOM 1360 O O . ASN A 1 173 ? -2.895 -5.810 -8.741 1.00 95.25 173 ASN A O 1
ATOM 1364 N N . LEU A 1 174 ? -2.428 -5.670 -6.548 1.00 95.00 174 LEU A N 1
ATOM 1365 C CA . LEU A 1 174 ? -2.965 -4.315 -6.403 1.00 95.00 174 LEU A CA 1
ATOM 1366 C C . LEU A 1 174 ? -2.097 -3.297 -7.153 1.00 95.00 174 LEU A C 1
ATOM 1368 O O . LEU A 1 174 ? -2.644 -2.480 -7.892 1.00 95.00 174 LEU A O 1
ATOM 1372 N N . VAL A 1 175 ? -0.769 -3.375 -7.035 1.00 95.06 175 VAL A N 1
ATOM 1373 C CA . VAL A 1 175 ? 0.153 -2.496 -7.775 1.00 95.06 175 VAL A CA 1
ATOM 1374 C C . VAL A 1 175 ? -0.057 -2.643 -9.286 1.00 95.06 175 VAL A C 1
ATOM 1376 O O . VAL A 1 175 ? -0.264 -1.639 -9.965 1.00 95.06 175 VAL A O 1
ATOM 1379 N N . ILE A 1 176 ? -0.139 -3.870 -9.815 1.00 94.31 176 ILE A N 1
ATOM 1380 C CA . ILE A 1 176 ? -0.486 -4.123 -11.230 1.00 94.31 176 ILE A CA 1
ATOM 1381 C C . ILE A 1 176 ? -1.799 -3.423 -11.605 1.00 94.31 176 ILE A C 1
ATOM 1383 O O . ILE A 1 176 ? -1.884 -2.752 -12.634 1.00 94.31 176 ILE A O 1
ATOM 1387 N N . THR A 1 177 ? -2.824 -3.543 -10.758 1.00 93.25 177 THR A N 1
ATOM 1388 C CA . THR A 1 177 ? -4.137 -2.921 -10.989 1.00 93.25 177 THR A CA 1
ATOM 1389 C C . THR A 1 177 ? -4.050 -1.393 -11.034 1.00 93.25 177 THR A C 1
ATOM 1391 O O . THR A 1 177 ? -4.744 -0.768 -11.837 1.00 93.25 177 THR A O 1
ATOM 1394 N N . ILE A 1 178 ? -3.205 -0.781 -10.200 1.00 92.25 178 ILE A N 1
ATOM 1395 C CA . ILE A 1 178 ? -2.962 0.668 -10.203 1.00 92.25 178 ILE A CA 1
ATOM 1396 C C . ILE A 1 178 ? -2.313 1.085 -11.523 1.00 92.25 178 ILE A C 1
ATOM 1398 O O . ILE A 1 178 ? -2.839 1.971 -12.192 1.00 92.25 178 ILE A O 1
ATOM 1402 N N . TYR A 1 179 ? -1.232 0.419 -11.933 1.00 91.75 179 TYR A N 1
ATOM 1403 C CA . TYR A 1 179 ? -0.493 0.769 -13.151 1.00 91.75 179 TYR A CA 1
ATOM 1404 C C . TYR A 1 179 ? -1.272 0.496 -14.446 1.00 91.75 179 TYR A C 1
ATOM 1406 O O . TYR A 1 179 ? -1.105 1.216 -15.425 1.00 91.75 179 TYR A O 1
ATOM 1414 N N . THR A 1 180 ? -2.164 -0.498 -14.451 1.00 90.81 180 THR A N 1
ATOM 1415 C CA . THR A 1 180 ? -2.995 -0.823 -15.626 1.00 90.81 180 THR A CA 1
ATOM 1416 C C . THR A 1 180 ? -4.126 0.191 -15.833 1.00 90.81 180 THR A C 1
ATOM 1418 O O . THR A 1 180 ? -4.622 0.375 -16.944 1.00 90.81 180 THR A O 1
ATOM 1421 N N . LYS A 1 181 ? -4.579 0.864 -14.770 1.00 88.50 181 LYS A N 1
ATOM 1422 C CA . LYS A 1 181 ? -5.700 1.807 -14.844 1.00 88.50 181 LYS A CA 1
ATOM 1423 C C . LYS A 1 181 ? -5.230 3.156 -15.416 1.00 88.50 181 LYS A C 1
ATOM 1425 O O . LYS A 1 181 ? -4.484 3.863 -14.737 1.00 88.50 181 LYS A O 1
ATOM 1430 N N . PRO A 1 182 ? -5.780 3.629 -16.557 1.00 82.44 182 PRO A N 1
ATOM 1431 C CA . PRO A 1 182 ? -5.372 4.901 -17.172 1.00 82.44 182 PRO A CA 1
ATOM 1432 C C . PRO A 1 182 ? -5.521 6.103 -16.236 1.00 82.44 182 PRO A C 1
ATOM 1434 O O . PRO A 1 182 ? -4.740 7.042 -16.262 1.00 82.44 182 PRO A O 1
ATOM 1437 N N . SER A 1 183 ? -6.510 6.037 -15.347 1.00 82.94 183 SER A N 1
ATOM 1438 C CA . SER A 1 183 ? -6.805 7.078 -14.365 1.00 82.94 183 SER A CA 1
ATOM 1439 C C . SER A 1 183 ? -5.739 7.265 -13.269 1.00 82.94 183 SER A C 1
ATOM 1441 O O . SER A 1 183 ? -5.884 8.163 -12.441 1.00 82.94 183 SER A O 1
ATOM 1443 N N . PHE A 1 184 ? -4.734 6.388 -13.200 1.00 82.19 184 PHE A N 1
ATOM 1444 C CA . PHE A 1 184 ? -3.566 6.524 -12.328 1.00 82.19 184 PHE A CA 1
ATOM 1445 C C . PHE A 1 184 ? -2.269 6.732 -13.115 1.00 82.19 184 PHE A C 1
ATOM 1447 O O . PHE A 1 184 ? -1.231 6.982 -12.504 1.00 82.19 184 PHE A O 1
ATOM 1454 N N . ALA A 1 185 ? -2.307 6.661 -14.448 1.00 79.56 185 ALA A N 1
ATOM 1455 C CA . ALA A 1 185 ? -1.120 6.821 -15.270 1.00 79.56 185 ALA A CA 1
ATOM 1456 C C . ALA A 1 185 ? -0.483 8.196 -15.027 1.00 79.56 185 ALA A C 1
ATOM 1458 O O . ALA A 1 185 ? -1.160 9.222 -15.105 1.00 79.56 185 ALA A O 1
ATOM 1459 N N . ARG A 1 186 ? 0.827 8.206 -14.745 1.00 76.25 186 ARG A N 1
ATOM 1460 C CA . ARG A 1 186 ? 1.624 9.422 -14.492 1.00 76.25 186 ARG A CA 1
ATOM 1461 C C . ARG A 1 186 ? 1.125 10.259 -13.306 1.00 76.25 186 ARG A C 1
ATOM 1463 O O . ARG A 1 186 ? 1.334 11.468 -13.270 1.00 76.25 186 ARG A O 1
ATOM 1470 N N . THR A 1 187 ? 0.465 9.628 -12.338 1.00 83.69 187 THR A N 1
ATOM 1471 C CA . THR A 1 187 ? 0.092 10.281 -11.077 1.00 83.69 187 THR A CA 1
ATOM 1472 C C . THR A 1 187 ? 1.221 10.173 -10.054 1.00 83.69 187 THR A C 1
ATOM 1474 O O . THR A 1 187 ? 2.069 9.281 -10.138 1.00 83.69 187 THR A O 1
ATOM 1477 N N . GLU A 1 188 ? 1.208 11.040 -9.039 1.00 82.88 188 GLU A N 1
ATOM 1478 C CA . GLU A 1 188 ? 2.140 10.963 -7.905 1.00 82.88 188 GLU A CA 1
ATOM 1479 C C . GLU A 1 188 ? 2.127 9.577 -7.237 1.00 82.88 188 GLU A C 1
ATOM 1481 O O . GLU A 1 188 ? 3.169 9.067 -6.833 1.00 82.88 188 GLU A O 1
ATOM 1486 N N . LEU A 1 189 ? 0.960 8.921 -7.209 1.00 86.25 189 LEU A N 1
ATOM 1487 C CA . LEU A 1 189 ? 0.817 7.557 -6.710 1.00 86.25 189 LEU A CA 1
ATOM 1488 C C . LEU A 1 189 ? 1.718 6.574 -7.464 1.00 86.25 189 LEU A C 1
ATOM 1490 O O . LEU A 1 189 ? 2.434 5.799 -6.837 1.00 86.25 189 LEU A O 1
ATOM 1494 N N . THR A 1 190 ? 1.710 6.610 -8.799 1.00 87.94 190 THR A N 1
ATOM 1495 C CA . THR A 1 190 ? 2.580 5.735 -9.599 1.00 87.94 190 THR A CA 1
ATOM 1496 C C . THR A 1 190 ? 4.058 6.052 -9.392 1.00 87.94 190 THR A C 1
ATOM 1498 O O . THR A 1 190 ? 4.852 5.127 -9.303 1.00 87.94 190 THR A O 1
ATOM 1501 N N . LEU A 1 191 ? 4.428 7.324 -9.205 1.00 88.44 191 LEU A N 1
ATOM 1502 C CA . LEU A 1 191 ? 5.818 7.701 -8.919 1.00 88.44 191 LEU A CA 1
ATOM 1503 C C . LEU A 1 191 ? 6.294 7.144 -7.569 1.00 88.44 191 LEU A C 1
ATOM 1505 O O . LEU A 1 191 ? 7.357 6.536 -7.486 1.00 88.44 191 LEU A O 1
ATOM 1509 N N . LYS A 1 192 ? 5.486 7.276 -6.510 1.00 91.00 192 LYS A N 1
ATOM 1510 C CA . LYS A 1 192 ? 5.824 6.737 -5.180 1.00 91.00 192 LYS A CA 1
ATOM 1511 C C . LYS A 1 192 ? 5.915 5.204 -5.174 1.00 91.00 192 LYS A C 1
ATOM 1513 O O . LYS A 1 192 ? 6.699 4.640 -4.415 1.00 91.00 192 LYS A O 1
ATOM 1518 N N . LEU A 1 193 ? 5.164 4.529 -6.045 1.00 93.12 193 LEU A N 1
ATOM 1519 C CA . LEU A 1 193 ? 5.158 3.069 -6.179 1.00 93.12 193 LEU A CA 1
ATOM 1520 C C . LEU A 1 193 ? 6.217 2.516 -7.147 1.00 93.12 193 LEU A C 1
ATOM 1522 O O . LEU A 1 193 ? 6.187 1.321 -7.431 1.00 93.12 193 LEU A O 1
ATOM 1526 N N . GLU A 1 194 ? 7.152 3.320 -7.658 1.00 92.06 194 GLU A N 1
ATOM 1527 C CA . GLU A 1 194 ? 8.202 2.842 -8.576 1.00 92.06 194 GLU A CA 1
ATOM 1528 C C . GLU A 1 194 ? 9.047 1.722 -7.949 1.00 92.06 194 GLU A C 1
ATOM 1530 O O . GLU A 1 194 ? 9.273 0.677 -8.559 1.00 92.06 194 GLU A O 1
ATOM 1535 N N . ARG A 1 195 ? 9.445 1.881 -6.680 1.00 92.50 195 ARG A N 1
ATOM 1536 C CA . ARG A 1 195 ? 10.195 0.843 -5.951 1.00 92.50 195 ARG A CA 1
ATOM 1537 C C . ARG A 1 195 ? 9.413 -0.467 -5.865 1.00 92.50 195 ARG A C 1
ATOM 1539 O O . ARG A 1 195 ? 9.972 -1.534 -6.098 1.00 92.50 195 ARG A O 1
ATOM 1546 N N . ALA A 1 196 ? 8.114 -0.375 -5.578 1.00 93.75 196 ALA A N 1
ATOM 1547 C CA . ALA A 1 196 ? 7.230 -1.533 -5.516 1.00 93.75 196 ALA A CA 1
ATOM 1548 C C . ALA A 1 196 ? 7.063 -2.209 -6.876 1.00 93.75 196 ALA A C 1
ATOM 1550 O O . ALA A 1 196 ? 7.048 -3.437 -6.967 1.00 93.75 196 ALA A O 1
ATOM 1551 N N . PHE A 1 197 ? 6.986 -1.407 -7.936 1.00 94.12 197 PHE A N 1
ATOM 1552 C CA . PHE A 1 197 ? 6.911 -1.888 -9.305 1.00 94.12 197 PHE A CA 1
ATOM 1553 C C . PHE A 1 197 ? 8.153 -2.701 -9.682 1.00 94.12 197 PHE A C 1
ATOM 1555 O O . PHE A 1 197 ? 8.023 -3.830 -10.156 1.00 94.12 197 PHE A O 1
ATOM 1562 N N . LEU A 1 198 ? 9.350 -2.178 -9.399 1.00 93.06 198 LEU A N 1
ATOM 1563 C CA . LEU A 1 198 ? 10.606 -2.888 -9.652 1.00 93.06 198 LEU A CA 1
ATOM 1564 C C . LEU A 1 198 ? 10.723 -4.165 -8.814 1.00 93.06 198 LEU A C 1
ATOM 1566 O O . LEU A 1 198 ? 11.110 -5.202 -9.333 1.00 93.06 198 LEU A O 1
ATOM 1570 N N . ILE A 1 199 ? 10.320 -4.156 -7.543 1.00 92.38 199 ILE A N 1
ATOM 1571 C CA . ILE A 1 199 ? 10.290 -5.394 -6.742 1.00 92.38 199 ILE A CA 1
ATOM 1572 C C . ILE A 1 199 ? 9.340 -6.433 -7.370 1.00 92.38 199 ILE A C 1
ATOM 1574 O O . ILE A 1 199 ? 9.649 -7.627 -7.399 1.00 92.38 199 ILE A O 1
ATOM 1578 N N . GLY A 1 200 ? 8.232 -5.990 -7.970 1.00 92.38 200 GLY A N 1
ATOM 1579 C CA . GLY A 1 200 ? 7.311 -6.841 -8.722 1.00 92.38 200 GLY A CA 1
ATOM 1580 C C . GLY A 1 200 ? 7.943 -7.564 -9.920 1.00 92.38 200 GLY A C 1
ATOM 1581 O O . GLY A 1 200 ? 7.599 -8.723 -10.179 1.00 92.38 200 GLY A O 1
ATOM 1582 N N . THR A 1 201 ? 8.914 -6.951 -10.611 1.00 92.12 201 THR A N 1
ATOM 1583 C CA . THR A 1 201 ? 9.603 -7.570 -11.764 1.00 92.12 201 THR A CA 1
ATOM 1584 C C . THR A 1 201 ? 10.537 -8.712 -11.356 1.00 92.12 201 THR A C 1
ATOM 1586 O O . THR A 1 201 ? 10.913 -9.532 -12.195 1.00 92.12 201 THR A O 1
ATOM 1589 N N . ARG A 1 202 ? 10.924 -8.813 -10.079 1.00 90.69 202 ARG A N 1
ATOM 1590 C CA . ARG A 1 202 ? 11.741 -9.927 -9.560 1.00 90.69 202 ARG A CA 1
ATOM 1591 C C . ARG A 1 202 ? 10.945 -10.955 -8.760 1.00 90.69 202 ARG A C 1
ATOM 1593 O O . ARG A 1 202 ? 11.543 -11.856 -8.177 1.00 90.69 202 ARG A O 1
ATOM 1600 N N . ASN A 1 203 ? 9.617 -10.837 -8.709 1.00 90.25 203 ASN A N 1
ATOM 1601 C CA . ASN A 1 203 ? 8.810 -11.746 -7.905 1.00 90.25 203 ASN A CA 1
ATOM 1602 C C . ASN A 1 203 ? 9.009 -13.215 -8.332 1.00 90.25 203 ASN A C 1
ATOM 1604 O O . ASN A 1 203 ? 9.166 -13.520 -9.521 1.00 90.25 203 ASN A O 1
ATOM 1608 N N . GLY A 1 204 ? 8.953 -14.136 -7.364 1.00 86.50 204 GLY A N 1
ATOM 1609 C CA . GLY A 1 204 ? 9.126 -15.572 -7.606 1.00 86.50 204 GLY A CA 1
ATOM 1610 C C . GLY A 1 204 ? 8.047 -16.154 -8.527 1.00 86.50 204 GLY A C 1
ATOM 1611 O O . GLY A 1 204 ? 8.336 -17.008 -9.368 1.00 86.50 204 GLY A O 1
ATOM 1612 N N . SER A 1 205 ? 6.818 -15.638 -8.441 1.00 91.19 205 SER A N 1
ATOM 1613 C CA . SER A 1 205 ? 5.715 -16.037 -9.316 1.00 91.19 205 SER A CA 1
ATOM 1614 C C . SER A 1 205 ? 5.904 -15.498 -10.735 1.00 91.19 205 SER A C 1
ATOM 1616 O O . SER A 1 205 ? 5.790 -14.296 -10.987 1.00 91.19 205 SER A O 1
ATOM 1618 N N . ALA A 1 206 ? 6.122 -16.408 -11.690 1.00 91.19 206 ALA A N 1
ATOM 1619 C CA . ALA A 1 206 ? 6.278 -16.071 -13.107 1.00 91.19 206 ALA A CA 1
ATOM 1620 C C . ALA A 1 206 ? 5.070 -15.302 -13.669 1.00 91.19 206 ALA A C 1
ATOM 1622 O O . ALA A 1 206 ? 5.236 -14.390 -14.471 1.00 91.19 206 ALA A O 1
ATOM 1623 N N . LYS A 1 207 ? 3.852 -15.618 -13.207 1.00 93.56 207 LYS A N 1
ATOM 1624 C CA . LYS A 1 207 ? 2.626 -14.936 -13.650 1.00 93.56 207 LYS A CA 1
ATOM 1625 C C . LYS A 1 207 ? 2.627 -13.453 -13.279 1.00 93.56 207 LYS A C 1
ATOM 1627 O O . LYS A 1 207 ? 2.251 -12.624 -14.100 1.00 93.56 207 LYS A O 1
ATOM 1632 N N . ILE A 1 208 ? 3.024 -13.131 -12.048 1.00 93.88 208 ILE A N 1
ATOM 1633 C CA . ILE A 1 208 ? 3.081 -11.749 -11.557 1.00 93.88 208 ILE A CA 1
ATOM 1634 C C . ILE A 1 208 ? 4.219 -11.010 -12.260 1.00 93.88 208 ILE A C 1
ATOM 1636 O O . ILE A 1 208 ? 3.993 -9.945 -12.829 1.00 93.88 208 ILE A O 1
ATOM 1640 N N . ARG A 1 209 ? 5.407 -11.621 -12.308 1.00 93.56 209 ARG A N 1
ATOM 1641 C CA . ARG A 1 209 ? 6.585 -11.057 -12.973 1.00 93.56 209 ARG A CA 1
ATOM 1642 C C . ARG A 1 209 ? 6.318 -10.684 -14.433 1.00 93.56 209 ARG A C 1
ATOM 1644 O O . ARG A 1 209 ? 6.639 -9.572 -14.836 1.00 93.56 209 ARG A O 1
ATOM 1651 N N . ASN A 1 210 ? 5.686 -11.574 -15.199 1.00 93.12 210 ASN A N 1
ATOM 1652 C CA . ASN A 1 210 ? 5.387 -11.324 -16.610 1.00 93.12 210 ASN A CA 1
ATOM 1653 C C . ASN A 1 210 ? 4.451 -10.122 -16.799 1.00 93.12 210 ASN A C 1
ATOM 1655 O O . ASN A 1 210 ? 4.673 -9.333 -17.707 1.00 93.12 210 ASN A O 1
ATOM 1659 N N . LYS A 1 211 ? 3.457 -9.934 -15.919 1.00 95.06 211 LYS A N 1
ATOM 1660 C CA . LYS A 1 211 ? 2.564 -8.764 -15.972 1.00 95.06 211 LYS A CA 1
ATOM 1661 C C . LYS A 1 211 ? 3.304 -7.456 -15.694 1.00 95.06 211 LYS A C 1
ATOM 1663 O O . LYS A 1 211 ? 3.053 -6.466 -16.371 1.00 95.06 211 LYS A O 1
ATOM 1668 N N . PHE A 1 212 ? 4.212 -7.441 -14.715 1.00 95.19 212 PHE A N 1
ATOM 1669 C CA . PHE A 1 212 ? 5.043 -6.261 -14.460 1.00 95.19 212 PHE A CA 1
ATOM 1670 C C . PHE A 1 212 ? 5.944 -5.942 -15.652 1.00 95.19 212 PHE A C 1
ATOM 1672 O O . PHE A 1 212 ? 5.999 -4.790 -16.068 1.00 95.19 212 PHE A O 1
ATOM 1679 N N . MET A 1 213 ? 6.599 -6.953 -16.229 1.00 92.88 213 MET A N 1
ATOM 1680 C CA . MET A 1 213 ? 7.451 -6.766 -17.407 1.00 92.88 213 MET A CA 1
ATOM 1681 C C . MET A 1 213 ? 6.662 -6.285 -18.627 1.00 92.88 213 MET A C 1
ATOM 1683 O O . MET A 1 213 ? 7.125 -5.391 -19.322 1.00 92.88 213 MET A O 1
ATOM 1687 N N . GLU A 1 214 ? 5.453 -6.803 -18.849 1.00 93.12 214 GLU A N 1
ATOM 1688 C CA . GLU A 1 214 ? 4.567 -6.346 -19.925 1.00 93.12 214 GLU A CA 1
ATOM 1689 C C . GLU A 1 214 ? 4.178 -4.870 -19.756 1.00 93.12 214 GLU A C 1
ATOM 1691 O O . GLU A 1 214 ? 4.285 -4.088 -20.699 1.00 93.12 214 GLU A O 1
ATOM 1696 N N . ILE A 1 215 ? 3.782 -4.460 -18.546 1.00 92.62 215 ILE A N 1
ATOM 1697 C CA . ILE A 1 215 ? 3.486 -3.050 -18.253 1.00 92.62 215 ILE A CA 1
ATOM 1698 C C . ILE A 1 215 ? 4.737 -2.186 -18.457 1.00 92.62 215 ILE A C 1
ATOM 1700 O O . ILE A 1 215 ? 4.641 -1.071 -18.976 1.00 92.62 215 ILE A O 1
ATOM 1704 N N . PHE A 1 216 ? 5.912 -2.689 -18.069 1.00 91.12 216 PHE A N 1
ATOM 1705 C CA . PHE A 1 216 ? 7.162 -1.950 -18.204 1.00 91.12 216 PHE A CA 1
ATOM 1706 C C . PHE A 1 216 ? 7.524 -1.745 -19.681 1.00 91.12 216 PHE A C 1
ATOM 1708 O O . PHE A 1 216 ? 7.771 -0.612 -20.094 1.00 91.12 216 PHE A O 1
ATOM 1715 N N . ASP A 1 217 ? 7.453 -2.797 -20.496 1.00 90.00 217 ASP A N 1
ATOM 1716 C CA . ASP A 1 217 ? 7.692 -2.737 -21.941 1.00 90.00 217 ASP A CA 1
ATOM 1717 C C . ASP A 1 217 ? 6.738 -1.758 -22.646 1.00 90.00 217 ASP A C 1
ATOM 1719 O O . ASP A 1 217 ? 7.174 -0.892 -23.412 1.00 90.00 217 ASP A O 1
ATOM 1723 N N . GLN A 1 218 ? 5.442 -1.819 -22.319 1.00 89.50 218 GLN A N 1
ATOM 1724 C CA . GLN A 1 218 ? 4.420 -0.928 -22.881 1.00 89.50 218 GLN A CA 1
ATOM 1725 C C . GLN A 1 218 ? 4.633 0.544 -22.507 1.00 89.50 218 GLN A C 1
ATOM 1727 O O . GLN A 1 218 ? 4.212 1.437 -23.246 1.00 89.50 218 GLN A O 1
ATOM 1732 N N . SER A 1 219 ? 5.280 0.817 -21.371 1.00 85.62 219 SER A N 1
ATOM 1733 C CA . SER A 1 219 ? 5.565 2.183 -20.924 1.00 85.62 219 SER A CA 1
ATOM 1734 C C . SER A 1 219 ? 6.719 2.844 -21.691 1.00 85.62 219 SER A C 1
ATOM 1736 O O . SER A 1 219 ? 6.830 4.074 -21.695 1.00 85.62 219 SER A O 1
ATOM 1738 N N . MET A 1 220 ? 7.558 2.054 -22.374 1.00 84.69 220 MET A N 1
ATOM 1739 C CA . MET A 1 220 ? 8.741 2.532 -23.086 1.00 84.69 220 MET A CA 1
ATOM 1740 C C . MET A 1 220 ? 8.485 2.798 -24.570 1.00 84.69 220 MET A C 1
ATOM 1742 O O . MET A 1 220 ? 7.733 2.110 -25.259 1.00 84.69 220 MET A O 1
ATOM 1746 N N . ILE A 1 221 ? 9.220 3.767 -25.113 1.00 85.00 221 ILE A N 1
ATOM 1747 C CA . ILE A 1 221 ? 9.263 4.026 -26.555 1.00 85.00 221 ILE A CA 1
ATOM 1748 C C . ILE A 1 221 ? 9.946 2.839 -27.256 1.00 85.00 221 ILE A C 1
ATOM 1750 O O . ILE A 1 221 ? 10.938 2.318 -26.763 1.00 85.00 221 ILE A O 1
ATOM 1754 N N . LYS A 1 222 ? 9.460 2.428 -28.435 1.00 84.56 222 LYS A N 1
ATOM 1755 C CA . LYS A 1 222 ? 9.964 1.251 -29.183 1.00 84.56 222 LYS A CA 1
ATOM 1756 C C . LYS A 1 222 ? 11.367 1.406 -29.797 1.00 84.56 222 LYS A C 1
ATOM 1758 O O . LYS A 1 222 ? 11.869 0.481 -30.421 1.00 84.56 222 LYS A O 1
ATOM 1763 N N . SER A 1 223 ? 11.992 2.577 -29.683 1.00 91.25 223 SER A N 1
ATOM 1764 C CA . SER A 1 223 ? 13.324 2.823 -30.247 1.00 91.25 223 SER A CA 1
ATOM 1765 C C . SER A 1 223 ? 14.400 2.196 -29.364 1.00 91.25 223 SER A C 1
ATOM 1767 O O . SER A 1 223 ? 14.524 2.573 -28.197 1.00 91.25 223 SER A O 1
ATOM 1769 N N . LEU A 1 224 ? 15.219 1.305 -29.934 1.00 89.06 224 LEU A N 1
ATOM 1770 C CA . LEU A 1 224 ? 16.322 0.649 -29.225 1.00 89.06 224 LEU A CA 1
ATOM 1771 C C . LEU A 1 224 ? 17.265 1.665 -28.570 1.00 89.06 224 LEU A C 1
ATOM 1773 O O . LEU A 1 224 ? 17.599 1.522 -27.401 1.00 89.06 224 LEU A O 1
ATOM 1777 N N . SER A 1 225 ? 17.651 2.725 -29.286 1.00 90.31 225 SER A N 1
ATOM 1778 C CA . SER A 1 225 ? 18.543 3.757 -28.744 1.00 90.31 225 SER A CA 1
ATOM 1779 C C . SER A 1 225 ? 17.933 4.469 -27.535 1.00 90.31 225 SER A C 1
ATOM 1781 O O . SER A 1 225 ? 18.630 4.763 -26.567 1.00 90.31 225 SER A O 1
ATOM 1783 N N . THR A 1 226 ? 16.622 4.726 -27.561 1.00 90.31 226 THR A N 1
ATOM 1784 C CA . THR A 1 226 ? 15.913 5.357 -26.441 1.00 90.31 226 THR A CA 1
ATOM 1785 C C . THR A 1 226 ? 15.807 4.413 -25.248 1.00 90.31 226 THR A C 1
ATOM 1787 O O . THR A 1 226 ? 16.077 4.837 -24.127 1.00 90.31 226 THR A O 1
ATOM 1790 N N . ARG A 1 227 ? 15.470 3.138 -25.480 1.00 91.75 227 ARG A N 1
ATOM 1791 C CA . ARG A 1 227 ? 15.400 2.113 -24.426 1.00 91.75 227 ARG A CA 1
ATOM 1792 C C . ARG A 1 227 ? 16.757 1.869 -23.787 1.00 91.75 227 ARG A C 1
ATOM 1794 O O . ARG A 1 227 ? 16.858 1.851 -22.570 1.00 91.75 227 ARG A O 1
ATOM 1801 N N . PHE A 1 228 ? 17.805 1.768 -24.596 1.00 91.25 228 PHE A N 1
ATOM 1802 C CA . PHE A 1 228 ? 19.171 1.606 -24.114 1.00 91.25 228 PHE A CA 1
ATOM 1803 C C . PHE A 1 228 ? 19.598 2.767 -23.214 1.00 91.25 228 PHE A C 1
ATOM 1805 O O . PHE A 1 228 ? 20.047 2.544 -22.091 1.00 91.25 228 PHE A O 1
ATOM 1812 N N . ASN A 1 229 ? 19.377 4.009 -23.654 1.00 92.19 229 ASN A N 1
ATOM 1813 C CA . ASN A 1 229 ? 19.665 5.182 -22.829 1.00 92.19 229 ASN A CA 1
ATOM 1814 C C . ASN A 1 229 ? 18.836 5.199 -21.538 1.00 92.19 229 ASN A C 1
ATOM 1816 O O . ASN A 1 229 ? 19.366 5.540 -20.483 1.00 92.19 229 ASN A O 1
ATOM 1820 N N . TYR A 1 230 ? 17.562 4.805 -21.597 1.00 91.50 230 TYR A N 1
ATOM 1821 C CA . TYR A 1 230 ? 16.718 4.697 -20.409 1.00 91.50 230 TYR A CA 1
ATOM 1822 C C . TYR A 1 230 ? 17.258 3.658 -19.420 1.00 91.50 230 TYR A C 1
ATOM 1824 O O . TYR A 1 230 ? 17.451 3.968 -18.250 1.00 91.50 230 TYR A O 1
ATOM 1832 N N . VAL A 1 231 ? 17.560 2.450 -19.890 1.00 91.44 231 VAL A N 1
ATOM 1833 C CA . VAL A 1 231 ? 18.052 1.344 -19.061 1.00 91.44 231 VAL A CA 1
ATOM 1834 C C . VAL A 1 231 ? 19.385 1.684 -18.393 1.00 91.44 231 VAL A C 1
ATOM 1836 O O . VAL A 1 231 ? 19.572 1.352 -17.227 1.00 91.44 231 VAL A O 1
ATOM 1839 N N . ILE A 1 232 ? 20.305 2.344 -19.102 1.00 89.69 232 ILE A N 1
ATOM 1840 C CA . ILE A 1 232 ? 21.650 2.635 -18.584 1.00 89.69 232 ILE A CA 1
ATOM 1841 C C . ILE A 1 232 ? 21.700 3.917 -17.746 1.00 89.69 232 ILE A C 1
ATOM 1843 O O . ILE A 1 232 ? 22.382 3.943 -16.726 1.00 89.69 232 ILE A O 1
ATOM 1847 N N . ALA A 1 233 ? 21.021 4.983 -18.177 1.00 89.25 233 ALA A N 1
ATOM 1848 C CA . ALA A 1 233 ? 21.170 6.315 -17.586 1.00 89.25 233 ALA A CA 1
ATOM 1849 C C . ALA A 1 233 ? 19.886 6.876 -16.956 1.00 89.25 233 ALA A C 1
ATOM 1851 O O . ALA A 1 233 ? 19.967 7.796 -16.146 1.00 89.25 233 ALA A O 1
ATOM 1852 N N . GLY A 1 234 ? 18.710 6.374 -17.339 1.00 87.19 234 GLY A N 1
ATOM 1853 C CA . GLY A 1 234 ? 17.419 6.898 -16.883 1.00 87.19 234 GLY A CA 1
ATOM 1854 C C . GLY A 1 234 ? 16.831 6.168 -15.675 1.00 87.19 234 GLY A C 1
ATOM 1855 O O . GLY A 1 234 ? 16.242 6.808 -14.809 1.00 87.19 234 GLY A O 1
ATOM 1856 N N . GLN A 1 235 ? 16.976 4.844 -15.611 1.00 90.06 235 GLN A N 1
ATOM 1857 C CA . GLN A 1 235 ? 16.351 4.012 -14.585 1.00 90.06 235 GLN A CA 1
ATOM 1858 C C . GLN A 1 235 ? 17.229 3.891 -13.337 1.00 90.06 235 GLN A C 1
ATOM 1860 O O . GLN A 1 235 ? 18.401 3.520 -13.417 1.00 90.06 235 GLN A O 1
ATOM 1865 N N . ASN A 1 236 ? 16.629 4.105 -12.163 1.00 91.38 236 ASN A N 1
ATOM 1866 C CA . ASN A 1 236 ? 17.252 3.727 -10.900 1.00 91.38 236 ASN A CA 1
ATOM 1867 C C . ASN A 1 236 ? 17.022 2.231 -10.622 1.00 91.38 236 ASN A C 1
ATOM 1869 O O . ASN A 1 236 ? 15.891 1.812 -10.372 1.00 91.38 236 ASN A O 1
ATOM 1873 N N . TRP A 1 237 ? 18.095 1.439 -10.642 1.00 92.00 237 TRP A N 1
ATOM 1874 C CA . TRP A 1 237 ? 18.074 -0.003 -10.357 1.00 92.00 237 TRP A CA 1
ATOM 1875 C C . TRP A 1 237 ? 18.376 -0.353 -8.892 1.00 92.00 237 TRP A C 1
ATOM 1877 O O . TRP A 1 237 ? 18.415 -1.531 -8.544 1.00 92.00 237 TRP A O 1
ATOM 1887 N N . GLU A 1 238 ? 18.561 0.637 -8.015 1.00 90.62 238 GLU A N 1
ATOM 1888 C CA . GLU A 1 238 ? 18.850 0.442 -6.587 1.00 90.62 238 GLU A CA 1
ATOM 1889 C C . GLU A 1 238 ? 17.884 -0.532 -5.878 1.00 90.62 238 GLU A C 1
ATOM 1891 O O . GLU A 1 238 ? 18.373 -1.406 -5.157 1.00 90.62 238 GLU A O 1
ATOM 1896 N N . PRO A 1 239 ? 16.553 -0.512 -6.117 1.00 87.75 239 PRO A N 1
ATOM 1897 C CA . PRO A 1 239 ? 15.639 -1.479 -5.489 1.00 87.75 239 PRO A CA 1
ATOM 1898 C C . PRO A 1 239 ? 15.929 -2.943 -5.853 1.00 87.75 239 PRO A C 1
ATOM 1900 O O . PRO A 1 239 ? 15.513 -3.866 -5.155 1.00 87.75 239 PRO A O 1
ATOM 1903 N N . LEU A 1 240 ? 16.657 -3.162 -6.947 1.00 89.19 240 LEU A N 1
ATOM 1904 C CA . LEU A 1 240 ? 17.041 -4.466 -7.467 1.00 89.19 240 LEU A CA 1
ATOM 1905 C C . LEU A 1 240 ? 18.532 -4.761 -7.267 1.00 89.19 240 LEU A C 1
ATOM 1907 O O . LEU A 1 240 ? 19.024 -5.744 -7.812 1.00 89.19 240 LEU A O 1
ATOM 1911 N N . ALA A 1 241 ? 19.252 -3.974 -6.461 1.00 88.25 241 ALA A N 1
ATOM 1912 C CA . ALA A 1 241 ? 20.693 -4.137 -6.252 1.00 88.25 241 ALA A CA 1
ATOM 1913 C C . ALA A 1 241 ? 21.088 -5.534 -5.728 1.00 88.25 241 ALA A C 1
ATOM 1915 O O . ALA A 1 241 ? 22.167 -6.027 -6.042 1.00 88.25 241 ALA A O 1
ATOM 1916 N N . GLY A 1 242 ? 20.208 -6.194 -4.966 1.00 85.31 242 GLY A N 1
ATOM 1917 C CA . GLY A 1 242 ? 20.404 -7.570 -4.487 1.00 85.31 242 GLY A CA 1
ATOM 1918 C C . GLY A 1 242 ? 20.026 -8.670 -5.490 1.00 85.31 242 GLY A C 1
ATOM 1919 O O . GLY A 1 242 ? 20.057 -9.846 -5.138 1.00 85.31 242 GLY A O 1
ATOM 1920 N N . TYR A 1 243 ? 19.619 -8.316 -6.710 1.00 88.38 243 TYR A N 1
ATOM 1921 C CA . TYR A 1 243 ? 19.189 -9.236 -7.764 1.00 88.38 243 TYR A CA 1
ATOM 1922 C C . TYR A 1 243 ? 19.986 -8.983 -9.052 1.00 88.38 243 TYR A C 1
ATOM 1924 O O . TYR A 1 243 ? 20.517 -7.896 -9.273 1.00 88.38 243 TYR A O 1
ATOM 1932 N N . PHE A 1 244 ? 20.061 -9.979 -9.939 1.00 88.62 244 PHE A N 1
ATOM 1933 C CA . PHE A 1 244 ? 20.705 -9.825 -11.246 1.00 88.62 244 PHE A CA 1
ATOM 1934 C C . PHE A 1 244 ? 19.804 -9.034 -12.215 1.00 88.62 244 PHE A C 1
ATOM 1936 O O . PHE A 1 244 ? 19.242 -9.574 -13.168 1.00 88.62 244 PHE A O 1
ATOM 1943 N N . TRP A 1 245 ? 19.644 -7.734 -11.946 1.00 92.19 245 TRP A N 1
ATOM 1944 C CA . TRP A 1 245 ? 18.752 -6.821 -12.674 1.00 92.19 245 TRP A CA 1
ATOM 1945 C C . TRP A 1 245 ? 19.113 -6.662 -14.156 1.00 92.19 245 TRP A C 1
ATOM 1947 O O . TRP A 1 245 ? 18.247 -6.330 -14.959 1.00 92.19 245 TRP A O 1
ATOM 1957 N N . ILE A 1 246 ? 20.356 -6.974 -14.547 1.00 90.50 246 ILE A N 1
ATOM 1958 C CA . ILE A 1 246 ? 20.797 -6.953 -15.951 1.00 90.50 246 ILE A CA 1
ATOM 1959 C C . ILE A 1 246 ? 19.930 -7.874 -16.824 1.00 90.50 246 ILE A C 1
ATOM 1961 O O . ILE A 1 246 ? 19.664 -7.540 -17.974 1.00 90.50 246 ILE A O 1
ATOM 1965 N N . HIS A 1 247 ? 19.429 -8.992 -16.286 1.00 87.88 247 HIS A N 1
ATOM 1966 C CA . HIS A 1 247 ? 18.496 -9.852 -17.020 1.00 87.88 247 HIS A CA 1
ATOM 1967 C C . HIS A 1 247 ? 17.212 -9.102 -17.396 1.00 87.88 247 HIS A C 1
ATOM 1969 O O . HIS A 1 247 ? 16.769 -9.161 -18.534 1.00 87.88 247 HIS A O 1
ATOM 1975 N N . GLN A 1 248 ? 16.640 -8.350 -16.455 1.00 88.62 248 GLN A N 1
ATOM 1976 C CA . GLN A 1 248 ? 15.423 -7.573 -16.697 1.00 88.62 248 GLN A CA 1
ATOM 1977 C C . GLN A 1 248 ? 15.694 -6.405 -17.644 1.00 88.62 248 GLN A C 1
ATOM 1979 O O . GLN A 1 248 ? 14.896 -6.129 -18.529 1.00 88.62 248 GLN A O 1
ATOM 1984 N N . ALA A 1 249 ? 16.840 -5.742 -17.488 1.00 89.06 249 ALA A N 1
ATOM 1985 C CA . ALA A 1 249 ? 17.299 -4.715 -18.413 1.00 89.06 249 ALA A CA 1
ATOM 1986 C C . ALA A 1 249 ? 17.400 -5.248 -19.851 1.00 89.06 249 ALA A C 1
ATOM 1988 O O . ALA A 1 249 ? 16.998 -4.565 -20.786 1.00 89.06 249 ALA A O 1
ATOM 1989 N N . PHE A 1 250 ? 17.902 -6.471 -20.025 1.00 89.06 250 PHE A N 1
ATOM 1990 C CA . PHE A 1 250 ? 17.996 -7.121 -21.327 1.00 89.06 250 PHE A CA 1
ATOM 1991 C C . PHE A 1 250 ? 16.621 -7.476 -21.902 1.00 89.06 250 PHE A C 1
ATOM 1993 O O . PHE A 1 250 ? 16.366 -7.178 -23.066 1.00 89.06 250 PHE A O 1
ATOM 2000 N N . ASP A 1 251 ? 15.716 -8.007 -21.075 1.00 87.25 251 ASP A N 1
ATOM 2001 C CA . ASP A 1 251 ? 14.330 -8.300 -21.466 1.00 87.25 251 ASP A CA 1
ATOM 2002 C C . ASP A 1 251 ? 13.565 -7.046 -21.936 1.00 87.25 251 ASP A C 1
ATOM 2004 O O . ASP A 1 251 ? 12.610 -7.164 -22.690 1.00 87.25 251 ASP A O 1
ATOM 2008 N N . LEU A 1 252 ? 13.970 -5.843 -21.508 1.00 87.69 252 LEU A N 1
ATOM 2009 C CA . LEU A 1 252 ? 13.378 -4.575 -21.964 1.00 87.69 252 LEU A CA 1
ATOM 2010 C C . LEU A 1 252 ? 13.959 -4.078 -23.295 1.00 87.69 252 LEU A C 1
ATOM 2012 O O . LEU A 1 252 ? 13.354 -3.229 -23.955 1.00 87.69 252 LEU A O 1
ATOM 2016 N N . LEU A 1 253 ? 15.153 -4.540 -23.671 1.00 87.06 253 LEU A N 1
ATOM 2017 C CA . LEU A 1 253 ? 15.820 -4.144 -24.914 1.00 87.06 253 LEU A CA 1
ATOM 2018 C C . LEU A 1 253 ? 15.395 -4.995 -26.114 1.00 87.06 253 LEU A C 1
ATOM 2020 O O . LEU A 1 253 ? 15.462 -4.489 -27.237 1.00 87.06 253 LEU A O 1
ATOM 2024 N N . ILE A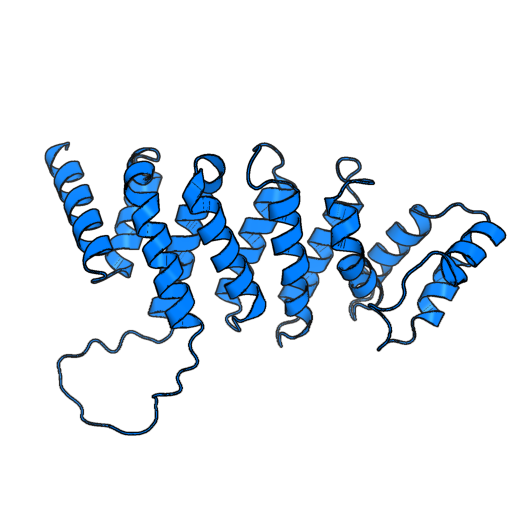 1 254 ? 15.007 -6.251 -25.874 1.00 78.94 254 ILE A N 1
ATOM 2025 C CA . ILE A 1 254 ? 14.508 -7.206 -26.880 1.00 78.94 254 ILE A CA 1
ATOM 2026 C C . ILE A 1 254 ? 13.019 -6.981 -27.128 1.00 78.94 254 ILE A C 1
ATOM 2028 O O . ILE A 1 254 ? 12.633 -7.006 -28.320 1.00 78.94 254 ILE A O 1
#

Sequence (254 aa):
IESFTKVVNTTIQEGLQNMNNLYAVMMLLKAVCSAIPRNIDSFMAEIIQVVEKLTNDVLKPLQNASTNIIPTLNGSTQPPDYNTSVLIMALQLVNSRICDLNEPRSAFLACLTQLVEKSKDIELLRTIFEMAKQWVILKTEPFPTIEEKANILVNMLCFESLDDKSLMEDYLNLVITIYTKPSFARTELTLKLERAFLIGTRNGSAKIRNKFMEIFDQSMIKSLSTRFNYVIAGQNWEPLAGYFWIHQAFDLLI

Foldseek 3Di:
DVVVVVVLLVCLVCCLVVVPPLVVSLVSVVVCCVVPVPVCVVCLVSLLVLLLVLLVVQQPPPPPPPDDPDPDPDDPPQDNCNSVVSNLSSLVSNLVCLLVDDVSNVSSLVSLLSCLQRPLDPVSNVSSVVSLLCCQPVPPGPPPDLVSSLSNLLSNVSVVVHPDCPSVLVSLVSLLVQLVDPVNPPHPSVVSCPLVLLVQCPDPDPVSNVSSLVSVLVVDDLDLVRLVCCLPPNDDCVSQPVDPCVVSSVSSND

InterPro domains:
  IPR016024 Armadillo-type fold [SSF48371] (15-178)
  IPR046805 Tra1, HEAT repeat ring region [PF20206] (2-254)